Protein AF-A0A957HPQ3-F1 (afdb_monomer_lite)

Sequence (255 aa):
RMKQLDITIQNPTGLHARPAKIFVNTAKQFKSDIRVQHGEKKANAKSLISMLTLGVETGSEIRILVDGVDEDEAIGVLETAVLSGLGESEHIAANKKQETDNGHKQTNKQTSQPPTNGQQPAVGNQIKGIAAAPGIAIGPVYQFKQSELEIEETFAGSSEEQTRLQEAIERARGQLAALRKQMLTRSADAEADIFDVHLEILDDPDLLDGVLTKINSRQSAAQAWQSTIDARAKLVAGLDDPLLAARSADLHDVG

Structure (mmCIF, N/CA/C/O backbone):
data_AF-A0A957HPQ3-F1
#
_entry.id   AF-A0A957HPQ3-F1
#
loop_
_atom_site.group_PDB
_atom_site.id
_atom_site.type_symbol
_atom_site.label_atom_id
_atom_site.label_alt_id
_atom_site.label_comp_id
_atom_site.label_asym_id
_atom_site.label_entity_id
_atom_site.label_seq_id
_atom_site.pdbx_PDB_ins_code
_atom_site.Cartn_x
_atom_site.Cartn_y
_atom_site.Cartn_z
_atom_site.occupancy
_atom_site.B_iso_or_equiv
_atom_site.auth_seq_id
_atom_site.auth_comp_id
_atom_site.auth_asym_id
_atom_site.auth_atom_id
_atom_site.pdbx_PDB_model_num
ATOM 1 N N . ARG A 1 1 ? 14.601 1.776 23.344 1.00 80.69 1 ARG A N 1
ATOM 2 C CA . ARG A 1 1 ? 14.144 0.519 23.979 1.00 80.69 1 ARG A CA 1
ATOM 3 C C . ARG A 1 1 ? 12.747 0.266 23.458 1.00 80.69 1 ARG A C 1
ATOM 5 O O . ARG A 1 1 ? 11.825 0.865 23.995 1.00 80.69 1 ARG A O 1
ATOM 12 N N . MET A 1 2 ? 12.615 -0.676 22.520 1.00 92.25 2 MET A N 1
ATOM 13 C CA . MET A 1 2 ? 11.347 -1.059 21.897 1.00 92.25 2 MET A CA 1
ATOM 14 C C . MET A 1 2 ? 10.127 -0.912 22.821 1.00 92.25 2 MET A C 1
ATOM 16 O O . MET A 1 2 ? 10.066 -1.513 23.904 1.00 92.25 2 MET A O 1
ATOM 20 N N . LYS A 1 3 ? 9.165 -0.108 22.370 1.00 96.81 3 LYS A N 1
ATOM 21 C CA . LYS A 1 3 ? 7.870 0.127 23.007 1.00 96.81 3 LYS A CA 1
ATOM 22 C C . LYS A 1 3 ? 6.823 -0.794 22.401 1.00 96.81 3 LYS A C 1
ATOM 24 O O . LYS A 1 3 ? 6.903 -1.159 21.231 1.00 96.81 3 LYS A O 1
ATOM 29 N N . GLN A 1 4 ? 5.843 -1.171 23.213 1.00 97.12 4 GLN A N 1
ATOM 30 C CA . GLN A 1 4 ? 4.718 -1.973 22.757 1.00 97.12 4 GLN A CA 1
ATOM 31 C C . GLN A 1 4 ? 3.424 -1.540 23.439 1.00 97.12 4 GLN A C 1
ATOM 33 O O . GLN A 1 4 ? 3.451 -1.158 24.611 1.00 97.12 4 GLN A O 1
ATOM 38 N N . LEU A 1 5 ? 2.321 -1.617 22.702 1.00 97.12 5 LEU A N 1
ATOM 39 C CA . LEU A 1 5 ? 0.980 -1.263 23.153 1.00 97.12 5 LEU A CA 1
ATOM 40 C C . LEU A 1 5 ? -0.025 -2.250 22.567 1.00 97.12 5 LEU A C 1
ATOM 42 O O . LEU A 1 5 ? -0.038 -2.456 21.355 1.00 97.12 5 LEU A O 1
ATOM 46 N N . ASP A 1 6 ? -0.875 -2.802 23.427 1.00 97.69 6 ASP A N 1
ATOM 47 C CA . ASP A 1 6 ? -2.022 -3.612 23.027 1.00 97.69 6 ASP A CA 1
ATOM 48 C C . ASP A 1 6 ? -3.270 -2.718 23.042 1.00 97.69 6 ASP A C 1
ATOM 50 O O . ASP A 1 6 ? -3.531 -2.027 24.029 1.00 97.69 6 ASP A O 1
ATOM 54 N N . ILE A 1 7 ? -3.998 -2.669 21.925 1.00 97.12 7 ILE A N 1
ATOM 55 C CA . ILE A 1 7 ? -5.156 -1.785 21.751 1.00 97.12 7 ILE A CA 1
ATOM 56 C C . ILE A 1 7 ? -6.231 -2.435 20.877 1.00 97.12 7 ILE A C 1
ATOM 58 O O . ILE A 1 7 ? -5.938 -3.124 19.900 1.00 97.12 7 ILE A O 1
ATOM 62 N N . THR A 1 8 ? -7.498 -2.202 21.219 1.00 95.88 8 THR A N 1
ATOM 63 C CA . THR A 1 8 ? -8.645 -2.705 20.455 1.00 95.88 8 THR A CA 1
ATOM 64 C C . THR A 1 8 ? -9.067 -1.716 19.374 1.00 95.88 8 THR A C 1
ATOM 66 O O . THR A 1 8 ? -9.314 -0.544 19.661 1.00 95.88 8 THR A O 1
ATOM 69 N N . ILE A 1 9 ? -9.232 -2.198 18.144 1.00 95.31 9 ILE A N 1
ATOM 70 C CA . ILE A 1 9 ? -9.786 -1.408 17.042 1.00 95.31 9 ILE A CA 1
ATOM 71 C C . ILE A 1 9 ? -11.309 -1.354 17.163 1.00 95.31 9 ILE A C 1
ATOM 73 O O . ILE A 1 9 ? -11.981 -2.377 17.108 1.00 95.31 9 ILE A O 1
ATOM 77 N N . GLN A 1 10 ? -11.867 -0.154 17.317 1.00 92.38 10 GLN A N 1
ATOM 78 C CA . GLN A 1 10 ? -13.320 0.061 17.453 1.00 92.38 10 GLN A CA 1
ATOM 79 C C . GLN A 1 10 ? -13.981 0.560 16.157 1.00 92.38 10 GLN A C 1
ATOM 81 O O . GLN A 1 10 ? -15.203 0.672 16.083 1.00 92.38 10 GLN A O 1
ATOM 86 N N . ASN A 1 11 ? -13.175 0.865 15.139 1.00 90.50 11 ASN A N 1
ATOM 87 C CA . ASN A 1 11 ? -13.610 1.274 13.808 1.00 90.50 11 ASN A CA 1
ATOM 88 C C . ASN A 1 11 ? -14.575 0.241 13.202 1.00 90.50 11 ASN A C 1
ATOM 90 O O . ASN A 1 11 ? -14.169 -0.919 13.113 1.00 90.50 11 ASN A O 1
ATOM 94 N N . PRO A 1 12 ? -15.808 0.607 12.785 1.00 85.19 12 PRO A N 1
ATOM 95 C CA . PRO A 1 12 ? -16.777 -0.303 12.157 1.00 85.19 12 PRO A CA 1
ATOM 96 C C . PRO A 1 12 ? -16.269 -1.029 10.913 1.00 85.19 12 PRO A C 1
ATOM 98 O O . PRO A 1 12 ? -16.683 -2.153 10.641 1.00 85.19 12 PRO A O 1
ATOM 101 N N . THR A 1 13 ? -15.376 -0.401 10.150 1.00 82.12 13 THR A N 1
ATOM 102 C CA . THR A 1 13 ? -14.723 -1.061 9.016 1.00 82.12 13 THR A CA 1
ATOM 103 C C . THR A 1 13 ? -13.457 -1.814 9.410 1.00 82.12 13 THR A C 1
ATOM 105 O O . THR A 1 13 ? -12.755 -2.276 8.524 1.00 82.12 13 THR A O 1
ATOM 108 N N . GLY A 1 14 ? -13.099 -1.905 10.692 1.00 88.06 14 GLY A N 1
ATOM 109 C CA . GLY A 1 14 ? -11.787 -2.388 11.122 1.00 88.06 14 GLY A CA 1
ATOM 110 C C . GLY A 1 14 ? -10.651 -1.494 10.613 1.00 88.06 14 GLY A C 1
ATOM 111 O O . GLY A 1 14 ? -10.842 -0.300 10.361 1.00 88.06 14 GLY A O 1
ATOM 112 N N . LEU A 1 15 ? -9.461 -2.069 10.428 1.00 87.88 15 LEU A N 1
ATOM 113 C CA . LEU A 1 15 ? -8.290 -1.355 9.905 1.00 87.88 15 LEU A CA 1
ATOM 114 C C . LEU A 1 15 ? -8.207 -1.459 8.375 1.00 87.88 15 LEU A C 1
ATOM 116 O O . LEU A 1 15 ? -7.174 -1.803 7.804 1.00 87.88 15 LEU A O 1
ATOM 120 N N . HIS A 1 16 ? -9.325 -1.156 7.718 1.00 83.00 16 HIS A N 1
ATOM 121 C CA . HIS A 1 16 ? -9.482 -1.150 6.265 1.00 83.00 16 HIS A CA 1
ATOM 122 C C . HIS A 1 16 ? -9.674 0.280 5.742 1.00 83.00 16 HIS A C 1
ATOM 124 O O . HIS A 1 16 ? -9.875 1.213 6.517 1.00 83.00 16 HIS A O 1
ATOM 130 N N . ALA A 1 17 ? -9.602 0.471 4.420 1.00 72.06 17 ALA A N 1
ATOM 131 C CA . ALA A 1 17 ? -9.936 1.734 3.750 1.00 72.06 17 ALA A CA 1
ATOM 132 C C . ALA A 1 17 ? -9.272 2.991 4.376 1.00 72.06 17 ALA A C 1
ATOM 134 O O . ALA A 1 17 ? -8.044 3.100 4.403 1.00 72.06 17 ALA A O 1
ATOM 135 N N . ARG A 1 18 ? -10.075 3.961 4.836 1.00 81.94 18 ARG A N 1
ATOM 136 C CA . ARG A 1 18 ? -9.625 5.251 5.388 1.00 81.94 18 ARG A CA 1
ATOM 137 C C . ARG A 1 18 ? -8.894 5.109 6.734 1.00 81.94 18 ARG A C 1
ATOM 139 O O . ARG A 1 18 ? -7.811 5.690 6.833 1.00 81.94 18 ARG A O 1
ATOM 146 N N . PRO A 1 19 ? -9.391 4.333 7.721 1.00 89.19 19 PRO A N 1
ATOM 147 C CA . PRO A 1 19 ? -8.640 4.035 8.941 1.00 89.19 19 PRO A CA 1
ATOM 148 C C . PRO A 1 19 ? -7.216 3.529 8.692 1.00 89.19 19 PRO A C 1
ATOM 150 O O . PRO A 1 19 ? -6.271 4.047 9.286 1.00 89.19 19 PRO A O 1
ATOM 153 N N . ALA A 1 20 ? -7.046 2.584 7.760 1.00 89.62 20 ALA A N 1
ATOM 154 C CA . ALA A 1 20 ? -5.728 2.063 7.389 1.00 89.62 20 ALA A CA 1
ATOM 155 C C . ALA A 1 20 ? -4.805 3.168 6.855 1.00 89.62 20 ALA A C 1
ATOM 157 O O . ALA A 1 20 ? -3.675 3.309 7.313 1.00 89.62 20 ALA A O 1
ATOM 158 N N . LYS A 1 21 ? -5.307 3.997 5.930 1.00 87.75 21 LYS A N 1
ATOM 159 C CA . LYS A 1 21 ? -4.558 5.126 5.356 1.00 87.75 21 LYS A CA 1
ATOM 160 C C . LYS A 1 21 ? -4.137 6.131 6.426 1.00 87.75 21 LYS A C 1
ATOM 162 O O . LYS A 1 21 ? -3.003 6.595 6.413 1.00 87.75 21 LYS A O 1
ATOM 167 N N . ILE A 1 22 ? -5.037 6.487 7.343 1.00 91.00 22 ILE A N 1
ATOM 168 C CA . ILE A 1 22 ? -4.717 7.426 8.425 1.00 91.00 22 ILE A CA 1
ATOM 169 C C . ILE A 1 22 ? -3.650 6.826 9.336 1.00 91.00 22 ILE A C 1
ATOM 171 O O . ILE A 1 22 ? -2.657 7.494 9.602 1.00 91.00 22 ILE A O 1
ATOM 175 N N . PHE A 1 23 ? -3.791 5.557 9.723 1.00 95.38 23 PHE A N 1
ATOM 176 C CA . PHE A 1 23 ? -2.785 4.862 10.523 1.00 95.38 23 PHE A CA 1
ATOM 177 C C . PHE A 1 23 ? -1.410 4.864 9.840 1.00 95.38 23 PHE A C 1
ATOM 179 O O . PHE A 1 23 ? -0.414 5.243 10.455 1.00 95.38 23 PHE A O 1
ATOM 186 N N . VAL A 1 24 ? -1.358 4.487 8.560 1.00 94.69 24 VAL A N 1
ATOM 187 C CA . VAL A 1 24 ? -0.118 4.426 7.773 1.00 94.69 24 VAL A CA 1
ATOM 188 C C . VAL A 1 24 ? 0.523 5.804 7.638 1.00 94.69 24 VAL A C 1
ATOM 190 O O . VAL A 1 24 ? 1.718 5.954 7.889 1.00 94.69 24 VAL A O 1
ATOM 193 N N . ASN A 1 25 ? -0.264 6.835 7.329 1.00 93.31 25 ASN A N 1
ATOM 194 C CA . ASN A 1 25 ? 0.227 8.210 7.230 1.00 93.31 25 ASN A CA 1
ATOM 195 C C . ASN A 1 25 ? 0.726 8.758 8.564 1.00 93.31 25 ASN A C 1
ATOM 197 O O . ASN A 1 25 ? 1.686 9.528 8.590 1.00 93.31 25 ASN A O 1
ATOM 201 N N . THR A 1 26 ? 0.108 8.361 9.674 1.00 95.62 26 THR A N 1
ATOM 202 C CA . THR A 1 26 ? 0.623 8.662 11.009 1.00 95.62 26 THR A CA 1
ATOM 203 C C . THR A 1 26 ? 1.949 7.941 11.244 1.00 95.62 26 THR A C 1
ATOM 205 O O . THR A 1 26 ? 2.922 8.576 11.636 1.00 95.62 26 THR A O 1
ATOM 208 N N . ALA A 1 27 ? 2.044 6.646 10.933 1.00 97.00 27 ALA A N 1
ATOM 209 C CA . ALA A 1 27 ? 3.271 5.868 11.107 1.00 97.00 27 ALA A CA 1
ATOM 210 C C . ALA A 1 27 ? 4.441 6.385 10.245 1.00 97.00 27 ALA A C 1
ATOM 212 O O . ALA A 1 27 ? 5.586 6.399 10.703 1.00 97.00 27 ALA A O 1
ATOM 213 N N . LYS A 1 28 ? 4.172 6.847 9.015 1.00 95.62 28 LYS A N 1
ATOM 214 C CA . LYS A 1 28 ? 5.172 7.400 8.080 1.00 95.62 28 LYS A CA 1
ATOM 215 C C . LYS A 1 28 ? 5.854 8.680 8.582 1.00 95.62 28 LYS A C 1
ATOM 217 O O . LYS A 1 28 ? 6.938 8.999 8.101 1.00 95.62 28 LYS A O 1
ATOM 222 N N . GLN A 1 29 ? 5.271 9.391 9.551 1.00 96.12 29 GLN A N 1
ATOM 223 C CA . GLN A 1 29 ? 5.872 10.600 10.139 1.00 96.12 29 GLN A CA 1
ATOM 224 C C . GLN A 1 29 ? 7.089 10.292 11.018 1.00 96.12 29 GLN A C 1
ATOM 226 O O . GLN A 1 29 ? 7.911 11.175 11.262 1.00 96.12 29 GLN A O 1
ATOM 231 N N . PHE A 1 30 ? 7.222 9.041 11.463 1.00 97.38 30 PHE A N 1
ATOM 232 C CA . PHE A 1 30 ? 8.255 8.618 12.399 1.00 97.38 30 PHE A CA 1
ATOM 233 C C . PHE A 1 30 ? 9.385 7.863 11.704 1.00 97.38 30 PHE A C 1
ATOM 235 O O . PHE A 1 30 ? 9.196 7.166 10.702 1.00 97.38 30 PHE A O 1
ATOM 242 N N . LYS A 1 31 ? 10.587 7.960 12.269 1.00 95.69 31 LYS A N 1
ATOM 243 C CA . LYS A 1 31 ? 11.787 7.241 11.823 1.00 95.69 31 LYS A CA 1
ATOM 244 C C . LYS A 1 31 ? 11.837 5.811 12.352 1.00 95.69 31 LYS A C 1
ATOM 246 O O . LYS A 1 31 ? 12.459 4.975 11.704 1.00 95.69 31 LYS A O 1
ATOM 251 N N . SER A 1 32 ? 11.183 5.527 13.478 1.00 97.19 32 SER A N 1
ATOM 252 C CA . SER A 1 32 ? 11.127 4.188 14.081 1.00 97.19 32 SER A CA 1
ATOM 253 C C . SER A 1 32 ? 10.605 3.113 13.120 1.00 97.19 32 SER A C 1
ATOM 255 O O . SER A 1 32 ? 9.780 3.398 12.245 1.00 97.19 32 SER A O 1
ATOM 257 N N . ASP A 1 33 ? 11.068 1.872 13.291 1.00 97.00 33 ASP A N 1
ATOM 258 C CA . ASP A 1 33 ? 10.400 0.695 12.727 1.00 97.00 33 ASP A CA 1
ATOM 259 C C . ASP A 1 33 ? 9.120 0.461 13.526 1.00 97.00 33 ASP A C 1
ATOM 261 O O . ASP A 1 33 ? 9.144 0.377 14.756 1.00 97.00 33 ASP A O 1
ATOM 265 N N . ILE A 1 34 ? 7.992 0.414 12.824 1.00 98.06 34 ILE A N 1
ATOM 266 C CA . ILE A 1 34 ? 6.674 0.301 13.442 1.00 98.06 34 ILE A CA 1
ATOM 267 C C . ILE A 1 34 ? 6.003 -0.930 12.856 1.00 98.06 34 ILE A C 1
ATOM 269 O O . ILE A 1 34 ? 5.778 -1.020 11.645 1.00 98.06 34 ILE A O 1
ATOM 273 N N . ARG A 1 35 ? 5.676 -1.888 13.720 1.00 97.75 35 ARG A N 1
ATOM 274 C CA . ARG A 1 35 ? 5.004 -3.131 13.345 1.00 97.75 35 ARG A CA 1
ATOM 275 C C . ARG A 1 35 ? 3.663 -3.234 14.040 1.00 97.75 35 ARG A C 1
ATOM 277 O O . ARG A 1 35 ? 3.553 -2.942 15.225 1.00 97.75 35 ARG A O 1
ATOM 284 N N . VAL A 1 36 ? 2.664 -3.712 13.311 1.00 97.62 36 VAL A N 1
ATOM 285 C CA . VAL A 1 36 ? 1.366 -4.081 13.879 1.00 97.62 36 VAL A CA 1
ATOM 286 C C . VAL A 1 36 ? 1.227 -5.591 13.816 1.00 97.62 36 VAL A C 1
ATOM 288 O O . VAL A 1 36 ? 1.462 -6.200 12.773 1.00 97.62 36 VAL A O 1
ATOM 291 N N . GLN A 1 37 ? 0.880 -6.199 14.943 1.00 96.75 37 GLN A N 1
ATOM 292 C CA . GLN A 1 37 ? 0.638 -7.627 15.070 1.00 96.75 37 GLN A CA 1
ATOM 293 C C . GLN A 1 37 ? -0.845 -7.887 15.357 1.00 96.75 37 GLN A C 1
ATOM 295 O O . GLN A 1 37 ? -1.430 -7.241 16.223 1.00 96.75 37 GLN A O 1
ATOM 300 N N . HIS A 1 38 ? -1.418 -8.868 14.659 1.00 94.81 38 HIS A N 1
ATOM 301 C CA . HIS A 1 38 ? -2.768 -9.387 14.883 1.00 94.81 38 HIS A CA 1
ATOM 302 C C . HIS A 1 38 ? -2.718 -10.919 14.809 1.00 94.81 38 HIS A C 1
ATOM 304 O O . HIS A 1 38 ? -2.411 -11.495 13.762 1.00 94.81 38 HIS A O 1
ATOM 310 N N . GLY A 1 39 ? -2.936 -11.584 15.949 1.00 90.56 39 GLY A N 1
ATOM 311 C CA . GLY A 1 39 ? -2.692 -13.022 16.087 1.00 90.56 39 GLY A CA 1
ATOM 312 C C . GLY A 1 39 ? -1.238 -13.388 15.755 1.00 90.56 39 GLY A C 1
ATOM 313 O O . GLY A 1 39 ? -0.294 -12.875 16.364 1.00 90.56 39 GLY A O 1
ATOM 314 N N . GLU A 1 40 ? -1.058 -14.267 14.768 1.00 89.31 40 GLU A N 1
ATOM 315 C CA . GLU A 1 40 ? 0.260 -14.695 14.273 1.00 89.31 40 GLU A CA 1
ATOM 316 C C . GLU A 1 40 ? 0.823 -13.784 13.171 1.00 89.31 40 GLU A C 1
ATOM 318 O O . GLU A 1 40 ? 2.018 -13.831 12.871 1.00 89.31 40 GLU A O 1
ATOM 323 N N . LYS A 1 41 ? -0.017 -12.935 12.567 1.00 91.44 41 LYS A N 1
ATOM 324 C CA . LYS A 1 41 ? 0.382 -12.061 11.462 1.00 91.44 41 LYS A CA 1
ATOM 325 C C . LYS A 1 41 ? 1.045 -10.792 11.990 1.00 91.44 41 LYS A C 1
ATOM 327 O O . LYS A 1 41 ? 0.626 -10.227 13.001 1.00 91.44 41 LYS A O 1
ATOM 332 N N . LYS A 1 42 ? 2.057 -10.311 11.266 1.00 94.81 42 LYS A N 1
ATOM 333 C CA . LYS A 1 42 ? 2.720 -9.022 11.499 1.00 94.81 42 LYS A CA 1
ATOM 334 C C . LYS A 1 42 ? 2.802 -8.241 10.197 1.00 94.81 42 LYS A C 1
ATOM 336 O O . LYS A 1 42 ? 3.116 -8.824 9.163 1.00 94.81 42 LYS A O 1
ATOM 341 N N . ALA A 1 43 ? 2.598 -6.934 10.269 1.00 94.88 43 ALA A N 1
ATOM 342 C CA . ALA A 1 43 ? 2.720 -6.031 9.135 1.00 94.88 43 ALA A CA 1
ATOM 343 C C . ALA A 1 43 ? 3.607 -4.836 9.462 1.00 94.88 43 ALA A C 1
ATOM 345 O O . ALA A 1 43 ? 3.735 -4.424 10.617 1.00 94.88 43 ALA A O 1
ATOM 346 N N . ASN A 1 44 ? 4.219 -4.287 8.416 1.00 96.81 44 ASN A N 1
ATOM 347 C CA . ASN A 1 44 ? 4.830 -2.970 8.453 1.00 96.81 44 ASN A CA 1
ATOM 348 C C . ASN A 1 44 ? 3.723 -1.909 8.529 1.00 96.81 44 ASN A C 1
ATOM 350 O O . ASN A 1 44 ? 2.913 -1.795 7.613 1.00 96.81 44 ASN A O 1
ATOM 354 N N . ALA A 1 45 ? 3.711 -1.118 9.600 1.00 96.44 45 ALA A N 1
ATOM 355 C CA . ALA A 1 45 ? 2.723 -0.061 9.808 1.00 96.44 45 ALA A CA 1
ATOM 356 C C . ALA A 1 45 ? 2.805 1.073 8.780 1.00 96.44 45 ALA A C 1
ATOM 358 O O . ALA A 1 45 ? 1.873 1.862 8.680 1.00 96.44 45 ALA A O 1
ATOM 359 N N . LYS A 1 46 ? 3.914 1.176 8.040 1.00 96.19 46 LYS A N 1
ATOM 360 C CA . LYS A 1 46 ? 4.124 2.179 6.989 1.00 96.19 46 LYS A CA 1
ATOM 361 C C . LYS A 1 46 ? 3.735 1.672 5.598 1.00 96.19 46 LYS A C 1
ATOM 363 O O . LYS A 1 46 ? 3.823 2.439 4.646 1.00 96.19 46 LYS A O 1
ATOM 368 N N . SER A 1 47 ? 3.334 0.405 5.476 1.00 94.88 47 SER A N 1
ATOM 369 C CA . SER A 1 47 ? 2.865 -0.202 4.228 1.00 94.88 47 SER A CA 1
ATOM 370 C C . SER A 1 47 ? 1.356 -0.386 4.282 1.00 94.88 47 SER A C 1
ATOM 372 O O . SER A 1 47 ? 0.836 -1.159 5.089 1.00 94.88 47 SER A O 1
ATOM 374 N N . LEU A 1 48 ? 0.643 0.312 3.400 1.00 91.00 48 LEU A N 1
ATOM 375 C CA . LEU A 1 48 ? -0.799 0.163 3.270 1.00 91.00 48 LEU A CA 1
ATOM 376 C C . LEU A 1 48 ? -1.160 -1.268 2.872 1.00 91.00 48 LEU A C 1
ATOM 378 O O . LEU A 1 48 ? -2.068 -1.845 3.468 1.00 91.00 48 LEU A O 1
ATOM 382 N N . ILE A 1 49 ? -0.439 -1.864 1.919 1.00 88.75 49 ILE A N 1
ATOM 383 C CA . ILE A 1 49 ? -0.734 -3.225 1.449 1.00 88.75 49 ILE A CA 1
ATOM 384 C C . ILE A 1 49 ? -0.570 -4.224 2.599 1.00 88.75 49 ILE A C 1
ATOM 386 O O . ILE A 1 49 ? -1.462 -5.037 2.843 1.00 88.75 49 ILE A O 1
ATOM 390 N N . SER A 1 50 ? 0.528 -4.137 3.355 1.00 90.19 50 SER A N 1
ATOM 391 C CA . SER A 1 50 ? 0.761 -5.028 4.495 1.00 90.19 50 SER A CA 1
ATOM 392 C C . SER A 1 50 ? -0.300 -4.854 5.582 1.00 90.19 50 SER A C 1
ATOM 394 O O . SER A 1 50 ? -0.802 -5.854 6.099 1.00 90.19 50 SER A O 1
ATOM 396 N N . MET A 1 51 ? -0.713 -3.618 5.873 1.00 91.88 51 MET A N 1
ATOM 397 C CA . MET A 1 51 ? -1.779 -3.339 6.841 1.00 91.88 51 MET A CA 1
ATOM 398 C C . MET A 1 51 ? -3.135 -3.913 6.415 1.00 91.88 51 MET A C 1
ATOM 400 O O . MET A 1 51 ? -3.808 -4.535 7.236 1.00 91.88 51 MET A O 1
ATOM 404 N N . LEU A 1 52 ? -3.509 -3.798 5.136 1.00 87.19 52 LEU A N 1
ATOM 405 C CA . LEU A 1 52 ? -4.756 -4.380 4.617 1.00 87.19 52 LEU A CA 1
ATOM 406 C C . LEU A 1 52 ? -4.767 -5.914 4.720 1.00 8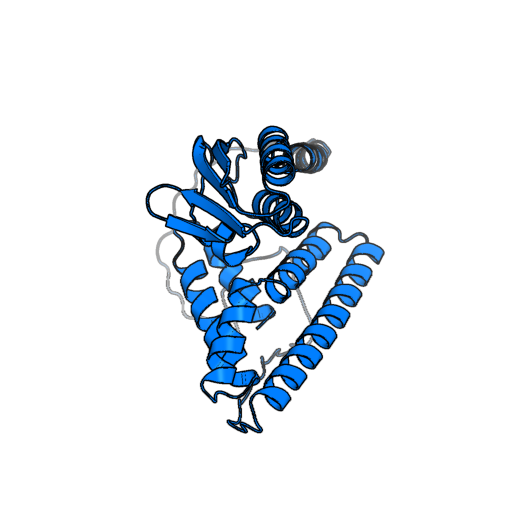7.19 52 LEU A C 1
ATOM 408 O O . LEU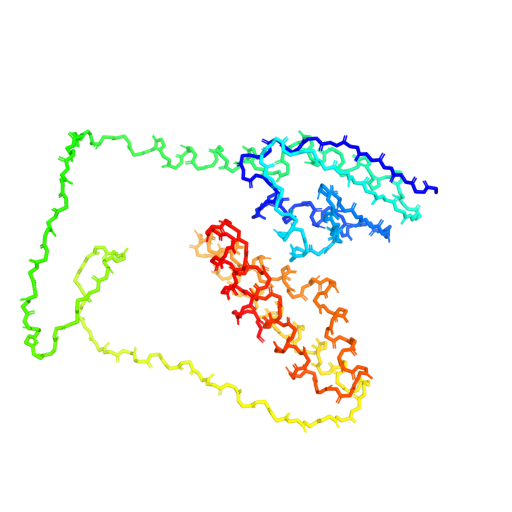 A 1 52 ? -5.807 -6.511 4.983 1.00 87.19 52 LEU A O 1
ATOM 412 N N . THR A 1 53 ? -3.609 -6.564 4.575 1.00 86.94 53 THR A N 1
ATOM 413 C CA . THR A 1 53 ? -3.508 -8.035 4.646 1.00 86.94 53 THR A CA 1
ATOM 414 C C . THR A 1 53 ? -3.501 -8.619 6.068 1.00 86.94 53 THR A C 1
ATOM 416 O O . THR A 1 53 ? -3.561 -9.846 6.233 1.00 86.94 53 THR A O 1
ATOM 419 N N . LEU A 1 54 ? -3.467 -7.779 7.114 1.00 89.00 54 LEU A N 1
ATOM 420 C CA . LEU A 1 54 ? -3.560 -8.242 8.506 1.00 89.00 54 LEU A CA 1
ATOM 421 C C . LEU A 1 54 ? -4.936 -8.824 8.857 1.00 89.00 54 LEU A C 1
ATOM 423 O O . LEU A 1 54 ? -5.015 -9.642 9.778 1.00 89.00 54 LEU A O 1
ATOM 427 N N . GLY A 1 55 ? -5.995 -8.417 8.146 1.00 85.44 55 GLY A N 1
ATOM 428 C CA . GLY A 1 55 ? -7.375 -8.832 8.423 1.00 85.44 55 GLY A CA 1
ATOM 429 C C . GLY A 1 55 ? -7.838 -8.400 9.815 1.00 85.44 55 GLY A C 1
ATOM 430 O O . GLY A 1 55 ? -8.260 -9.234 10.610 1.00 85.44 55 GLY A O 1
ATOM 431 N N . VAL A 1 56 ? -7.650 -7.122 10.152 1.00 89.25 56 VAL A N 1
ATOM 432 C CA . VAL A 1 56 ? -8.047 -6.556 11.450 1.00 89.25 56 VAL A CA 1
ATOM 433 C C . VAL A 1 56 ? -9.467 -6.022 11.334 1.00 89.25 56 VAL A C 1
ATOM 435 O O . VAL A 1 56 ? -9.707 -5.01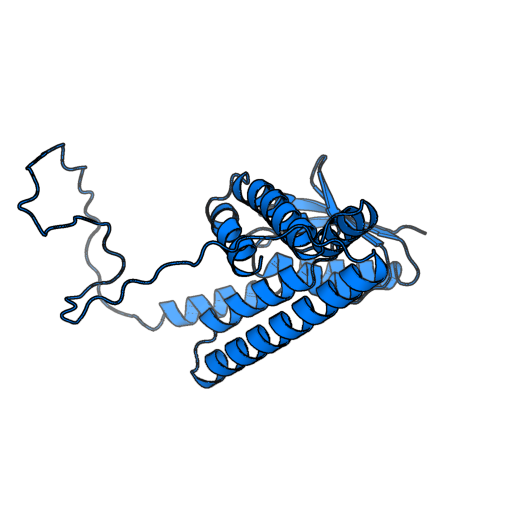4 10.668 1.00 89.25 56 VAL A O 1
ATOM 438 N N . GLU A 1 57 ? -10.396 -6.684 12.010 1.00 89.94 57 GLU A N 1
ATOM 439 C CA . GLU A 1 57 ? -11.816 -6.341 12.020 1.00 89.94 57 GLU A CA 1
ATOM 440 C C . GLU A 1 57 ? -12.171 -5.461 13.230 1.00 89.94 57 GLU A C 1
ATOM 442 O O . GLU A 1 57 ? -11.351 -5.191 14.113 1.00 89.94 57 GLU A O 1
ATOM 447 N N . THR A 1 58 ? -13.416 -4.986 13.286 1.00 90.25 58 THR A N 1
ATOM 448 C CA . THR A 1 58 ? -13.948 -4.340 14.491 1.00 90.25 58 THR A CA 1
ATOM 449 C C . THR A 1 58 ? -13.850 -5.270 15.694 1.00 90.25 58 THR A C 1
ATOM 451 O O . THR A 1 58 ? -14.260 -6.426 15.645 1.00 90.25 58 THR A O 1
ATOM 454 N N . GLY A 1 59 ? -13.377 -4.737 16.815 1.00 91.94 59 GLY A N 1
ATOM 455 C CA . GLY A 1 59 ? -13.228 -5.469 18.067 1.00 91.94 59 GLY A CA 1
ATOM 456 C C . GLY A 1 59 ? -11.955 -6.311 18.144 1.00 91.94 59 GLY A C 1
ATOM 457 O O . GLY A 1 59 ? -11.670 -6.842 19.216 1.00 91.94 59 GLY A O 1
ATOM 458 N N . SER A 1 60 ? -11.165 -6.405 17.068 1.00 93.06 60 SER A N 1
ATOM 459 C CA . SER A 1 60 ? -9.855 -7.054 17.101 1.00 93.06 60 SER A CA 1
ATOM 460 C C . SER A 1 60 ? -8.889 -6.295 18.011 1.00 93.06 60 SER A C 1
ATOM 462 O O . SER A 1 60 ? -8.785 -5.067 17.961 1.00 93.06 60 SER A O 1
ATOM 464 N N . GLU A 1 61 ? -8.138 -7.041 18.817 1.00 96.19 61 GLU A N 1
ATOM 465 C CA . GLU A 1 61 ? -6.981 -6.526 19.545 1.00 96.19 61 GLU A CA 1
ATOM 466 C C . GLU A 1 61 ? -5.742 -6.601 18.650 1.00 96.19 61 GLU A C 1
ATOM 468 O O . GLU A 1 61 ? -5.445 -7.640 18.054 1.00 96.19 61 GLU A O 1
ATOM 473 N N . ILE A 1 62 ? -5.016 -5.492 18.557 1.00 97.38 62 ILE A N 1
ATOM 474 C CA . ILE A 1 62 ? -3.736 -5.416 17.862 1.00 97.38 62 ILE A CA 1
ATOM 475 C C . ILE A 1 62 ? -2.631 -5.055 18.844 1.00 97.38 62 ILE A C 1
ATOM 477 O O . ILE A 1 62 ? -2.855 -4.338 19.818 1.00 97.38 62 ILE A O 1
ATOM 481 N N . ARG A 1 63 ? -1.414 -5.498 18.534 1.00 97.94 63 ARG A N 1
ATOM 482 C CA . ARG A 1 63 ? -0.199 -5.069 19.223 1.00 97.94 63 ARG A CA 1
ATOM 483 C C . ARG A 1 63 ? 0.628 -4.174 18.315 1.00 97.94 63 ARG A C 1
ATOM 485 O O . ARG A 1 63 ? 1.090 -4.620 17.265 1.00 97.94 63 ARG A O 1
ATOM 492 N N . ILE A 1 64 ? 0.847 -2.936 18.735 1.00 98.00 64 ILE A N 1
ATOM 493 C CA . ILE A 1 64 ? 1.742 -1.981 18.081 1.00 98.00 64 ILE A CA 1
ATOM 494 C C . ILE A 1 64 ? 3.122 -2.129 18.717 1.00 98.00 64 ILE A C 1
ATOM 496 O O . ILE A 1 64 ? 3.254 -2.043 19.934 1.00 98.00 64 ILE A O 1
ATOM 500 N N . LEU A 1 65 ? 4.142 -2.362 17.899 1.00 97.88 65 LEU A N 1
ATOM 501 C CA . LEU A 1 65 ? 5.546 -2.486 18.287 1.00 97.88 65 LEU A CA 1
ATOM 502 C C . LEU A 1 65 ? 6.305 -1.333 17.636 1.00 97.88 65 LEU A C 1
ATOM 504 O O . LEU A 1 65 ? 6.204 -1.151 16.423 1.00 97.88 65 LEU A O 1
ATOM 508 N N . VAL A 1 66 ? 7.057 -0.572 18.423 1.00 98.19 66 VAL A N 1
ATOM 509 C CA . VAL A 1 66 ? 7.798 0.601 17.950 1.00 98.19 66 VAL A CA 1
ATOM 510 C C . VAL A 1 66 ? 9.238 0.500 18.425 1.00 98.19 66 VAL A C 1
ATOM 512 O O . VAL A 1 66 ? 9.479 0.446 19.631 1.00 98.19 66 VAL A O 1
ATOM 515 N N . ASP A 1 67 ? 10.189 0.485 17.496 1.00 97.75 67 ASP A N 1
ATOM 516 C CA . ASP A 1 67 ? 11.620 0.467 17.805 1.00 97.75 67 ASP A CA 1
ATOM 517 C C . ASP A 1 67 ? 12.360 1.555 17.025 1.00 97.75 67 ASP A C 1
ATOM 519 O O . ASP A 1 67 ? 12.362 1.571 15.792 1.00 97.75 67 ASP A O 1
ATOM 523 N N . GLY A 1 68 ? 12.990 2.487 17.742 1.00 96.88 68 GLY A N 1
ATOM 524 C CA . GLY A 1 68 ? 13.747 3.562 17.114 1.00 96.88 68 GLY A CA 1
ATOM 525 C C . GLY A 1 68 ? 13.941 4.800 17.979 1.00 96.88 68 GLY A C 1
ATOM 526 O O . GLY A 1 68 ? 13.730 4.806 19.189 1.00 96.88 68 GLY A O 1
ATOM 527 N N . VAL A 1 69 ? 14.415 5.865 17.333 1.00 96.44 69 VAL A N 1
ATOM 528 C CA . VAL A 1 69 ? 14.854 7.106 17.997 1.00 96.44 69 VAL A CA 1
ATOM 529 C C . VAL A 1 69 ? 13.704 7.980 18.500 1.00 96.44 69 VAL A C 1
ATOM 531 O O . VAL A 1 69 ? 13.914 8.799 19.387 1.00 96.44 69 VAL A O 1
ATOM 534 N N . ASP A 1 70 ? 12.512 7.806 17.936 1.00 97.31 70 ASP A N 1
ATOM 535 C CA . ASP A 1 70 ? 11.277 8.531 18.249 1.00 97.31 70 ASP A CA 1
ATOM 536 C C . ASP A 1 70 ? 10.186 7.588 18.795 1.00 97.31 70 ASP A C 1
ATOM 538 O O . ASP A 1 70 ? 8.995 7.864 18.680 1.00 97.31 70 ASP A O 1
ATOM 542 N N . GLU A 1 71 ? 10.593 6.471 19.415 1.00 97.62 71 GLU A N 1
ATOM 543 C CA . GLU A 1 71 ? 9.691 5.394 19.850 1.00 97.62 71 GLU A CA 1
ATOM 544 C C . GLU A 1 71 ? 8.615 5.838 20.859 1.00 97.62 71 GLU A C 1
ATOM 546 O O . GLU A 1 71 ? 7.477 5.372 20.794 1.00 97.62 71 GLU A O 1
ATOM 551 N N . ASP A 1 72 ? 8.962 6.746 21.778 1.00 96.44 72 ASP A N 1
ATOM 552 C CA . ASP A 1 72 ? 8.054 7.269 22.806 1.00 96.44 72 ASP A CA 1
ATOM 553 C C . ASP A 1 72 ? 6.970 8.175 22.209 1.00 96.44 72 ASP A C 1
ATOM 555 O O . ASP A 1 72 ? 5.805 8.107 22.601 1.00 96.44 72 ASP A O 1
ATOM 559 N N . GLU A 1 73 ? 7.348 9.017 21.248 1.00 97.25 73 GLU A N 1
ATOM 560 C CA . GLU A 1 73 ? 6.420 9.921 20.570 1.00 97.25 73 GLU A CA 1
ATOM 561 C C . GLU A 1 73 ? 5.510 9.137 19.621 1.00 97.25 73 GLU A C 1
ATOM 563 O O . GLU A 1 73 ? 4.286 9.273 19.669 1.00 97.25 73 GLU A O 1
ATOM 568 N N . ALA A 1 74 ? 6.103 8.250 18.820 1.00 97.38 74 ALA A N 1
ATOM 569 C CA . ALA A 1 74 ? 5.394 7.446 17.836 1.00 97.38 74 ALA A CA 1
ATOM 570 C C . ALA A 1 74 ? 4.292 6.590 18.468 1.00 97.38 74 ALA A C 1
ATOM 572 O O . ALA A 1 74 ? 3.167 6.571 17.964 1.00 97.38 74 ALA A O 1
ATOM 573 N N . ILE A 1 75 ? 4.578 5.909 19.585 1.00 97.69 75 ILE A N 1
ATOM 574 C CA . ILE A 1 75 ? 3.574 5.050 20.222 1.00 97.69 75 ILE A CA 1
ATOM 575 C C . ILE A 1 75 ? 2.404 5.857 20.799 1.00 97.69 75 ILE A C 1
ATOM 577 O O . ILE A 1 75 ? 1.258 5.454 20.621 1.00 97.69 75 ILE A O 1
ATOM 581 N N . GLY A 1 76 ? 2.667 7.018 21.410 1.00 97.12 76 GLY A N 1
ATOM 582 C CA . GLY A 1 76 ? 1.619 7.875 21.973 1.00 97.12 76 GLY A CA 1
ATOM 583 C C . GLY A 1 76 ? 0.741 8.529 20.902 1.00 97.12 76 GLY A C 1
ATOM 584 O O . GLY A 1 76 ? -0.481 8.622 21.056 1.00 97.12 76 GLY A O 1
ATOM 585 N N . VAL A 1 77 ? 1.336 8.944 19.779 1.00 97.50 77 VAL A N 1
ATOM 586 C CA . VAL A 1 77 ? 0.581 9.495 18.645 1.00 97.50 77 VAL A CA 1
ATOM 587 C C . VAL A 1 77 ? -0.273 8.414 17.981 1.00 97.50 77 VAL A C 1
ATOM 589 O O . VAL A 1 77 ? -1.440 8.669 17.681 1.00 97.50 77 VAL A O 1
ATOM 592 N N . LEU A 1 78 ? 0.257 7.201 17.794 1.00 97.25 78 LEU A N 1
ATOM 593 C CA . LEU A 1 78 ? -0.507 6.082 17.233 1.00 97.25 78 LEU A CA 1
ATOM 594 C C . LEU A 1 78 ? -1.646 5.638 18.153 1.00 97.25 78 LEU A C 1
ATOM 596 O O . LEU A 1 78 ? -2.757 5.424 17.672 1.00 97.25 78 LEU A O 1
ATOM 600 N N . GLU A 1 79 ? -1.410 5.559 19.464 1.00 97.31 79 GLU A N 1
ATOM 601 C CA . GLU A 1 79 ? -2.461 5.298 20.453 1.00 97.31 79 GLU A CA 1
ATOM 602 C C . GLU A 1 79 ? -3.593 6.321 20.327 1.00 97.31 79 GLU A C 1
ATOM 604 O O . GLU A 1 79 ? -4.761 5.961 20.176 1.00 97.31 79 GLU A O 1
ATOM 609 N N . THR A 1 80 ? -3.241 7.606 20.299 1.00 96.44 80 THR A N 1
ATOM 610 C CA . THR A 1 80 ? -4.210 8.701 20.163 1.00 96.44 80 THR A CA 1
ATOM 611 C C . THR A 1 80 ? -4.978 8.616 18.840 1.00 96.44 80 THR A C 1
ATOM 613 O O . THR A 1 80 ? -6.197 8.815 18.805 1.00 96.44 80 THR A O 1
ATOM 616 N N . ALA A 1 81 ? -4.296 8.294 17.740 1.00 95.06 81 ALA A N 1
ATOM 617 C CA . ALA A 1 81 ? -4.917 8.131 16.428 1.00 95.06 81 ALA A CA 1
ATOM 618 C C . ALA A 1 81 ? -5.935 6.975 16.413 1.00 95.06 81 ALA A C 1
ATOM 620 O O . ALA A 1 81 ? -7.035 7.130 15.878 1.00 95.06 81 ALA A O 1
ATOM 621 N N . VAL A 1 82 ? -5.612 5.847 17.051 1.00 95.12 82 VAL A N 1
ATOM 622 C CA . VAL A 1 82 ? -6.532 4.708 17.187 1.00 95.12 82 VAL A CA 1
ATOM 623 C C . VAL A 1 82 ? -7.722 5.064 18.080 1.00 95.12 82 VAL A C 1
ATOM 625 O O . VAL A 1 82 ? -8.866 4.851 17.684 1.00 95.12 82 VAL A O 1
ATOM 628 N N . LEU A 1 83 ? -7.485 5.670 19.247 1.00 93.06 83 LEU A N 1
ATOM 629 C CA . LEU A 1 83 ? -8.548 6.045 20.190 1.00 93.06 83 LEU A CA 1
ATOM 630 C C . LEU A 1 83 ? -9.495 7.122 19.639 1.00 93.06 83 LEU A C 1
ATOM 632 O O . LEU A 1 83 ? -10.674 7.146 19.987 1.00 93.06 83 LEU A O 1
ATOM 636 N N . SER A 1 84 ? -9.005 7.993 18.755 1.00 93.12 84 SER A N 1
ATOM 637 C CA . SER A 1 84 ? -9.831 8.979 18.039 1.00 93.12 84 SER A CA 1
ATOM 638 C C . SER A 1 84 ? -10.606 8.388 16.851 1.00 93.12 84 SER A C 1
ATOM 640 O O . SER A 1 84 ? -11.372 9.098 16.194 1.00 93.12 84 SER A O 1
ATOM 642 N N . GLY A 1 85 ? -10.454 7.086 16.588 1.00 89.50 85 GLY A N 1
ATOM 643 C CA . GLY A 1 85 ? -11.189 6.365 15.554 1.00 89.50 85 GLY A CA 1
ATOM 644 C C . GLY A 1 85 ? -10.651 6.593 14.145 1.00 89.50 85 GLY A C 1
ATOM 645 O O . GLY A 1 85 ? -11.414 6.453 13.191 1.00 89.50 85 GLY A O 1
ATOM 646 N N . LEU A 1 86 ? -9.374 6.969 13.990 1.00 90.12 86 LEU A N 1
ATOM 647 C CA . LEU A 1 86 ? -8.675 7.042 12.697 1.00 90.12 86 LEU A CA 1
ATOM 648 C C . LEU A 1 86 ? -9.481 7.775 11.607 1.00 90.12 86 LEU A C 1
ATOM 650 O O . LEU A 1 86 ? -9.579 7.321 10.470 1.00 90.12 86 LEU A O 1
ATOM 654 N N . GLY A 1 87 ? -10.113 8.894 11.977 1.00 79.00 87 GLY A N 1
ATOM 655 C CA . GLY A 1 87 ? -10.870 9.762 11.069 1.00 79.00 87 GLY A CA 1
ATOM 656 C C . GLY A 1 87 ? -12.147 9.162 10.466 1.00 79.00 87 GLY A C 1
ATOM 657 O O . GLY A 1 87 ? -12.664 9.728 9.501 1.00 79.00 87 GLY A O 1
ATOM 658 N N . GLU A 1 88 ? -12.669 8.051 10.993 1.00 73.94 88 GLU A N 1
ATOM 659 C CA . GLU A 1 88 ? -13.928 7.445 10.528 1.00 73.94 88 GLU A CA 1
ATOM 660 C C . GLU A 1 88 ? -15.168 8.158 11.102 1.00 73.94 88 GLU A C 1
ATOM 662 O O . GLU A 1 88 ? -16.185 8.310 10.419 1.00 73.94 88 GLU A O 1
ATOM 667 N N . SER A 1 89 ? -15.060 8.695 12.323 1.00 61.34 89 SER A N 1
ATOM 668 C CA . SER A 1 89 ? -16.123 9.432 13.029 1.00 61.34 89 SER A CA 1
ATOM 669 C C . SER A 1 89 ? -16.666 10.633 12.236 1.00 61.34 89 SER A C 1
ATOM 671 O O . SER A 1 89 ? -17.859 10.934 12.283 1.00 61.34 89 SER A O 1
ATOM 673 N N . GLU A 1 90 ? -15.808 11.300 11.460 1.00 53.66 90 GLU A N 1
ATOM 674 C CA . GLU A 1 90 ? -16.173 12.435 10.600 1.00 53.66 90 GLU A CA 1
ATOM 675 C C . GLU A 1 90 ? -16.937 11.991 9.340 1.00 53.66 90 GLU A C 1
ATOM 677 O O . GLU A 1 90 ? -17.796 12.717 8.835 1.00 53.66 90 GLU A O 1
ATOM 682 N N . HIS A 1 91 ? -16.681 10.771 8.858 1.00 50.53 91 HIS A N 1
ATOM 683 C CA . HIS A 1 91 ? -17.239 10.243 7.612 1.00 50.53 91 HIS A CA 1
ATOM 684 C C . HIS A 1 91 ? -18.639 9.651 7.792 1.00 50.53 91 HIS A C 1
ATOM 686 O O . HIS A 1 91 ? -19.516 9.856 6.953 1.00 50.53 91 HIS A O 1
ATOM 692 N N . ILE A 1 92 ? -18.899 8.985 8.923 1.00 55.66 92 ILE A N 1
ATOM 693 C CA . ILE A 1 92 ? -20.249 8.501 9.263 1.00 55.66 92 ILE A CA 1
ATOM 694 C C . ILE A 1 92 ? -21.215 9.689 9.417 1.00 55.66 92 ILE A C 1
ATOM 696 O O . ILE A 1 92 ? -22.383 9.600 9.035 1.00 55.66 92 ILE A O 1
ATOM 700 N N . ALA A 1 93 ? -20.736 10.828 9.928 1.0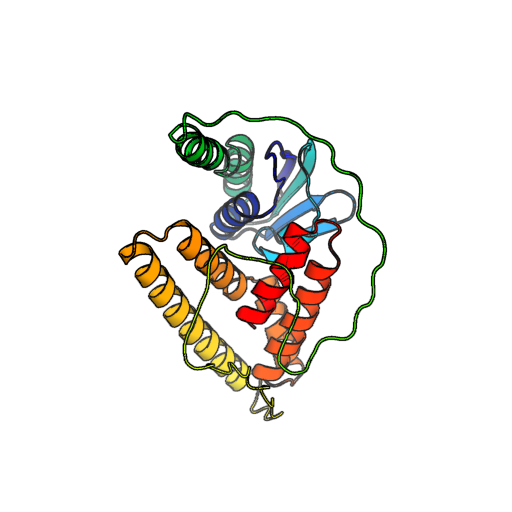0 48.06 93 ALA A N 1
ATOM 701 C CA . ALA A 1 93 ? -21.520 12.058 10.018 1.00 48.06 93 ALA A CA 1
ATOM 702 C C . ALA A 1 93 ? -21.761 12.721 8.646 1.00 48.06 93 ALA A C 1
ATOM 704 O O . ALA A 1 93 ? -22.844 13.267 8.423 1.00 48.06 93 ALA A O 1
ATOM 705 N N . ALA A 1 94 ? -20.792 12.656 7.726 1.00 45.12 94 ALA A N 1
ATOM 706 C CA . ALA A 1 94 ? -20.927 13.164 6.358 1.00 45.12 94 ALA A CA 1
ATOM 707 C C . ALA A 1 94 ? -21.902 12.319 5.514 1.00 45.12 94 ALA A C 1
ATOM 709 O O . ALA A 1 94 ? -22.798 12.880 4.883 1.00 45.12 94 ALA A O 1
ATOM 710 N N . ASN A 1 95 ? -21.818 10.985 5.598 1.00 49.66 95 ASN A N 1
ATOM 711 C CA . ASN A 1 95 ? -22.740 10.077 4.904 1.00 49.66 95 ASN A CA 1
ATOM 712 C C . ASN A 1 95 ? -24.169 10.147 5.471 1.00 49.66 95 ASN A C 1
ATOM 714 O O . ASN A 1 95 ? -25.129 10.174 4.705 1.00 49.66 95 ASN A O 1
ATOM 718 N N . LYS A 1 96 ? -24.342 10.295 6.797 1.00 45.34 96 LYS A N 1
ATOM 719 C CA . LYS A 1 96 ? -25.679 10.511 7.388 1.00 45.34 96 LYS A CA 1
ATOM 720 C C . LYS A 1 96 ? -26.336 11.810 6.923 1.00 45.34 96 LYS A C 1
ATOM 722 O O . LYS A 1 96 ? -27.548 11.829 6.744 1.00 45.34 96 LYS A O 1
ATOM 727 N N . LYS A 1 97 ? -25.570 12.885 6.698 1.00 37.62 97 LYS A N 1
ATOM 728 C CA . LYS A 1 97 ? -26.116 14.147 6.167 1.00 37.62 97 LYS A CA 1
ATOM 729 C C . LYS A 1 97 ? -26.601 14.023 4.720 1.00 37.62 97 LYS A C 1
ATOM 731 O O . LYS A 1 97 ? -27.543 14.720 4.358 1.00 37.62 97 LYS A O 1
ATOM 736 N N . GLN A 1 98 ? -26.014 13.127 3.926 1.00 41.00 98 GLN A N 1
ATOM 737 C CA . GLN A 1 98 ? -26.474 12.834 2.563 1.00 41.00 98 GLN A CA 1
ATOM 738 C C . GLN A 1 98 ? -27.721 11.930 2.536 1.00 41.00 98 GLN A C 1
ATOM 740 O O . GLN A 1 98 ? -28.550 12.064 1.640 1.00 41.00 98 GLN A O 1
ATOM 745 N N . GLU A 1 99 ? -27.922 11.070 3.541 1.00 40.34 99 GLU A N 1
ATOM 746 C CA . GLU A 1 99 ? -29.151 10.267 3.671 1.00 40.34 99 GLU A CA 1
ATOM 747 C C . GLU A 1 99 ? -30.337 11.043 4.275 1.00 40.34 99 GLU A C 1
ATOM 749 O O . GLU A 1 99 ? -31.489 10.735 3.967 1.00 40.34 99 GLU A O 1
ATOM 754 N N . THR A 1 100 ? -30.103 12.072 5.100 1.00 32.06 100 THR A N 1
ATOM 755 C CA . THR A 1 100 ? -31.194 12.819 5.760 1.00 32.06 100 THR A CA 1
ATOM 756 C C . THR A 1 100 ? -31.903 13.856 4.886 1.00 32.06 100 THR A C 1
ATOM 758 O O . THR A 1 100 ? -32.955 14.339 5.299 1.00 32.06 100 THR A O 1
ATOM 761 N N . ASP A 1 101 ? -31.389 14.180 3.694 1.00 37.59 101 ASP A N 1
ATOM 762 C CA . ASP A 1 101 ? -32.009 15.179 2.800 1.00 37.59 101 ASP A CA 1
ATOM 763 C C . ASP A 1 101 ? -32.939 14.563 1.732 1.00 37.59 101 ASP A C 1
ATOM 765 O O . ASP A 1 101 ? -33.648 15.270 1.022 1.00 37.59 101 ASP A O 1
ATOM 769 N N . ASN A 1 102 ? -33.033 13.227 1.668 1.00 40.84 102 ASN A N 1
ATOM 770 C CA . ASN A 1 102 ? -34.006 12.518 0.828 1.00 40.84 102 ASN A CA 1
ATOM 771 C C . ASN A 1 102 ? -35.188 11.992 1.655 1.00 40.84 102 ASN A C 1
ATOM 773 O O . ASN A 1 102 ? -35.490 10.798 1.721 1.00 40.84 102 ASN A O 1
ATOM 777 N N . GLY A 1 103 ? -35.903 12.924 2.283 1.00 32.22 103 GLY A N 1
ATOM 778 C CA . GLY A 1 103 ? -37.206 12.660 2.874 1.00 32.22 103 GLY A CA 1
ATOM 779 C C . GLY A 1 103 ? -38.297 12.514 1.808 1.00 32.22 103 GLY A C 1
ATOM 780 O O . GLY A 1 103 ? -38.686 13.501 1.192 1.00 32.22 103 GLY A O 1
ATOM 781 N N . HIS A 1 104 ? -38.863 11.303 1.732 1.00 36.38 104 HIS A N 1
ATOM 782 C CA . HIS A 1 104 ? -40.135 10.876 1.112 1.00 36.38 104 HIS A CA 1
ATOM 783 C C . HIS A 1 104 ? -40.042 10.102 -0.212 1.00 36.38 104 HIS A C 1
ATOM 785 O O . HIS A 1 104 ? -40.276 10.636 -1.293 1.00 36.38 104 HIS A O 1
ATOM 791 N N . LYS A 1 105 ? -39.959 8.771 -0.090 1.00 31.08 105 LYS A N 1
ATOM 792 C CA . LYS A 1 105 ? -41.055 7.889 -0.535 1.00 31.08 105 LYS A CA 1
ATOM 793 C C . LYS A 1 105 ? -40.956 6.515 0.128 1.00 31.08 105 LYS A C 1
ATOM 795 O O . LYS A 1 105 ? -40.120 5.688 -0.209 1.00 31.08 105 LYS A O 1
ATOM 800 N N . GLN A 1 106 ? -41.861 6.279 1.075 1.00 40.16 106 GLN A N 1
ATOM 801 C CA . GLN A 1 106 ? -42.246 4.938 1.502 1.00 40.16 106 GLN A CA 1
ATOM 802 C C . GLN A 1 106 ? -42.811 4.177 0.299 1.00 40.16 106 GLN A C 1
ATOM 804 O O . GLN A 1 106 ? -43.742 4.685 -0.322 1.00 40.16 106 GLN A O 1
ATOM 809 N N . THR A 1 107 ? -42.364 2.947 0.033 1.00 29.34 107 THR A N 1
ATOM 810 C CA . THR A 1 107 ? -43.305 1.824 -0.139 1.00 29.34 107 THR A CA 1
ATOM 811 C C . THR A 1 107 ? -42.625 0.454 -0.042 1.00 29.34 107 THR A C 1
ATOM 813 O O . THR A 1 107 ? -41.690 0.146 -0.766 1.00 29.34 107 THR A O 1
ATOM 816 N N . ASN A 1 108 ? -43.179 -0.352 0.865 1.00 33.53 108 ASN A N 1
ATOM 817 C CA . ASN A 1 108 ? -43.280 -1.810 0.900 1.00 33.53 108 ASN A CA 1
ATOM 818 C C . ASN A 1 108 ? -42.051 -2.711 0.695 1.00 33.53 108 ASN A C 1
ATOM 820 O O . ASN A 1 108 ? -41.622 -3.019 -0.412 1.00 33.53 108 ASN A O 1
ATOM 824 N N . LYS A 1 109 ? -41.697 -3.359 1.815 1.00 43.84 109 LYS A N 1
ATOM 825 C CA . LYS A 1 109 ? -41.288 -4.767 1.870 1.00 43.84 109 LYS A CA 1
ATOM 826 C C . LYS A 1 109 ? -42.215 -5.624 0.998 1.00 43.84 109 LYS A C 1
ATOM 828 O O . LYS A 1 109 ? -43.352 -5.889 1.382 1.00 43.84 109 LYS A O 1
ATOM 833 N N . GLN A 1 110 ? -41.701 -6.119 -0.118 1.00 34.56 110 GLN A N 1
ATOM 834 C CA . GLN A 1 110 ? -42.228 -7.310 -0.771 1.00 34.56 110 GLN A CA 1
ATOM 835 C C . GLN A 1 110 ? -41.063 -8.223 -1.138 1.00 34.56 110 GLN A C 1
ATOM 837 O O . GLN A 1 110 ? -40.358 -8.038 -2.125 1.00 34.56 110 GLN A O 1
ATOM 842 N N . THR A 1 111 ? -40.889 -9.232 -0.289 1.00 39.91 111 THR A N 1
ATOM 843 C CA . THR A 1 111 ? -40.327 -10.531 -0.649 1.00 39.91 111 THR A CA 1
ATOM 844 C C . THR A 1 111 ? -40.848 -10.959 -2.018 1.00 39.91 111 THR A C 1
ATOM 846 O O . THR A 1 111 ? -42.044 -11.210 -2.170 1.00 39.91 111 THR A O 1
ATOM 849 N N . SER A 1 112 ? -39.960 -11.067 -3.000 1.00 36.12 112 SER A N 1
ATOM 850 C CA . SER A 1 112 ? -40.234 -11.777 -4.246 1.00 36.12 112 SER A CA 1
ATOM 851 C C . SER A 1 112 ? -39.155 -12.838 -4.442 1.00 36.12 112 SER A C 1
ATOM 853 O O . SER A 1 112 ? -37.960 -12.565 -4.465 1.00 36.12 112 SER A O 1
ATOM 855 N N . GLN A 1 113 ? -39.639 -14.076 -4.462 1.00 36.38 113 GLN A N 1
ATOM 856 C CA . GLN A 1 113 ? -38.927 -15.319 -4.729 1.00 36.38 113 GLN A CA 1
ATOM 857 C C . GLN A 1 113 ? -38.201 -15.291 -6.090 1.00 36.38 113 GLN A C 1
ATOM 859 O O . GLN A 1 113 ? -38.560 -14.493 -6.959 1.00 36.38 113 GLN A O 1
ATOM 864 N N . PRO A 1 114 ? -37.211 -16.176 -6.308 1.00 41.47 114 PRO A N 1
ATOM 865 C CA . PRO A 1 114 ? -36.448 -16.215 -7.553 1.00 41.47 114 PRO A CA 1
ATOM 866 C C . PRO A 1 114 ? -37.315 -16.678 -8.737 1.00 41.47 114 PRO A C 1
ATOM 868 O O . PRO A 1 114 ? -38.004 -17.693 -8.603 1.00 41.47 114 PRO A O 1
ATOM 871 N N . PRO A 1 115 ? -37.253 -16.038 -9.923 1.00 43.16 115 PRO A N 1
ATOM 872 C CA . PRO A 1 115 ? -37.760 -16.651 -11.134 1.00 43.16 115 PRO A CA 1
ATOM 873 C C . PRO A 1 115 ? -36.679 -17.546 -11.753 1.00 43.16 115 PRO A C 1
ATOM 875 O O . PRO A 1 115 ? -35.646 -17.114 -12.259 1.00 43.16 115 PRO A O 1
ATOM 878 N N . THR A 1 116 ? -36.978 -18.828 -11.625 1.00 37.94 116 THR A N 1
ATOM 879 C CA . THR A 1 116 ? -36.722 -19.976 -12.490 1.00 37.94 116 THR A CA 1
ATOM 880 C C . THR A 1 116 ? -36.140 -19.720 -13.887 1.00 37.94 116 THR A C 1
ATOM 882 O O . THR A 1 116 ? -36.589 -18.862 -14.643 1.00 37.94 116 THR A O 1
ATOM 885 N N . ASN A 1 117 ? -35.206 -20.612 -14.236 1.00 48.72 117 ASN A N 1
ATOM 886 C CA . ASN A 1 117 ? -34.702 -20.935 -15.570 1.00 48.72 117 ASN A CA 1
ATOM 887 C C . ASN A 1 117 ? -35.732 -20.748 -16.698 1.00 48.72 117 ASN A C 1
ATOM 889 O O . ASN A 1 117 ? -36.746 -21.440 -16.758 1.00 48.72 117 ASN A O 1
ATOM 893 N N . GLY A 1 118 ? -35.372 -19.895 -17.654 1.00 36.59 118 GLY A N 1
ATOM 894 C CA . GLY A 1 118 ? -35.979 -19.805 -18.975 1.00 36.59 118 GLY A CA 1
ATOM 895 C C . GLY A 1 118 ? -34.905 -19.388 -19.971 1.00 36.59 118 GLY A C 1
ATOM 896 O O . GLY A 1 118 ? -34.706 -18.202 -20.219 1.00 36.59 118 GLY A O 1
ATOM 897 N N . GLN A 1 119 ? -34.159 -20.365 -20.489 1.00 48.22 119 GLN A N 1
ATOM 898 C CA . GLN A 1 119 ? -33.303 -20.177 -21.657 1.00 48.22 119 GLN A CA 1
ATOM 899 C C . GLN A 1 119 ? -34.196 -19.878 -22.862 1.00 48.22 119 GLN A C 1
ATOM 901 O O . GLN A 1 119 ? -35.001 -20.714 -23.269 1.00 48.22 119 GLN A O 1
ATOM 906 N N . GLN A 1 120 ? -34.027 -18.695 -23.445 1.00 45.09 120 GLN A N 1
ATOM 907 C CA . GLN A 1 120 ? -34.503 -18.391 -24.787 1.00 45.09 120 GLN A CA 1
ATOM 908 C C . GLN A 1 120 ? -33.331 -17.800 -25.582 1.00 45.09 120 GLN A C 1
ATOM 910 O O . GLN A 1 120 ? -32.606 -16.964 -25.035 1.00 45.09 120 GLN A O 1
ATOM 915 N N . PRO A 1 121 ? -33.080 -18.260 -26.822 1.00 46.50 121 PRO A N 1
ATOM 916 C CA . PRO A 1 121 ? -31.889 -17.876 -27.570 1.00 46.50 121 PRO A CA 1
ATOM 917 C C . PRO A 1 121 ? -31.946 -16.388 -27.915 1.00 46.50 121 PRO A C 1
ATOM 919 O O . PRO A 1 121 ? -32.950 -15.910 -28.443 1.00 46.50 121 PRO A O 1
ATOM 922 N N . ALA A 1 122 ? -30.865 -15.665 -27.624 1.00 51.03 122 ALA A N 1
ATOM 923 C CA . ALA A 1 122 ? -30.716 -14.274 -28.018 1.00 51.03 122 ALA A CA 1
ATOM 924 C C . ALA A 1 122 ? -30.781 -14.158 -29.549 1.00 51.03 122 ALA A C 1
ATOM 926 O O . ALA A 1 122 ? -29.998 -14.779 -30.270 1.00 51.03 122 ALA A O 1
ATOM 927 N N . VAL A 1 123 ? -31.722 -13.357 -30.045 1.00 49.78 123 VAL A N 1
ATOM 928 C CA . VAL A 1 123 ? -31.749 -12.916 -31.441 1.00 49.78 123 VAL A CA 1
ATOM 929 C C . VAL A 1 123 ? -30.537 -11.996 -31.634 1.00 49.78 123 VAL A C 1
ATOM 931 O O . VAL A 1 123 ? -30.301 -11.111 -30.809 1.00 49.78 123 VAL A O 1
ATOM 934 N N . GLY A 1 124 ? -29.723 -12.255 -32.663 1.00 57.00 124 GLY A N 1
ATOM 935 C CA . GLY A 1 124 ? -28.419 -11.611 -32.863 1.00 57.00 124 GLY A CA 1
ATOM 936 C C . GLY A 1 124 ? -28.471 -10.083 -32.731 1.00 57.00 124 GLY A C 1
ATOM 937 O O . GLY A 1 124 ? -29.356 -9.450 -33.302 1.00 57.00 124 GLY A O 1
ATOM 938 N N . ASN A 1 125 ? -27.509 -9.527 -31.983 1.00 73.81 125 ASN A N 1
ATOM 939 C CA . ASN A 1 125 ? -27.373 -8.136 -31.500 1.00 73.81 125 ASN A CA 1
ATOM 940 C C . ASN A 1 125 ? -28.016 -7.791 -30.145 1.00 73.81 125 ASN A C 1
ATOM 942 O O . ASN A 1 125 ? -28.041 -6.619 -29.774 1.00 73.81 125 ASN A O 1
ATOM 946 N N . GLN A 1 126 ? -28.470 -8.769 -29.360 1.00 83.50 126 GLN A N 1
ATOM 947 C CA . GLN A 1 126 ? -28.862 -8.529 -27.966 1.00 83.50 126 GLN A CA 1
ATOM 948 C C . GLN A 1 126 ? -27.876 -9.181 -26.995 1.00 83.50 126 GLN A C 1
ATOM 950 O O . GLN A 1 126 ? -27.731 -10.401 -26.964 1.00 83.50 126 GLN A O 1
ATOM 955 N N . ILE A 1 127 ? -27.214 -8.354 -26.182 1.00 86.06 127 ILE A N 1
ATOM 956 C CA . ILE A 1 127 ? -26.378 -8.793 -25.060 1.00 86.06 127 ILE A CA 1
ATOM 957 C C . ILE A 1 127 ? -27.162 -8.517 -23.779 1.00 86.06 127 ILE A C 1
ATOM 959 O O . ILE A 1 127 ? -27.552 -7.380 -23.515 1.00 86.06 127 ILE A O 1
ATOM 963 N N . LYS A 1 128 ? -27.408 -9.559 -22.983 1.00 88.56 128 LYS A N 1
ATOM 964 C CA . LYS A 1 128 ? -28.038 -9.430 -21.665 1.00 88.56 128 LYS A CA 1
ATOM 965 C C . LYS A 1 128 ? -26.943 -9.274 -20.610 1.00 88.56 128 LYS A C 1
ATOM 967 O O . LYS A 1 128 ? -26.057 -10.118 -20.535 1.00 88.56 128 LYS A O 1
ATOM 972 N N . GLY A 1 129 ? -27.013 -8.214 -19.808 1.00 88.81 129 GLY A N 1
ATOM 973 C CA . GLY A 1 129 ? -26.060 -7.923 -18.733 1.00 88.81 129 GLY A CA 1
ATOM 974 C C . GLY A 1 129 ? -26.747 -7.606 -17.404 1.00 88.81 129 GLY A C 1
ATOM 975 O O . GLY A 1 129 ? -27.971 -7.689 -17.290 1.00 88.81 129 GLY A O 1
ATOM 976 N N . ILE A 1 130 ? -25.949 -7.234 -16.404 1.00 90.19 130 ILE A N 1
ATOM 977 C CA . ILE A 1 130 ? -26.422 -6.715 -15.113 1.00 90.19 130 ILE A CA 1
ATOM 978 C C . ILE A 1 130 ? -26.555 -5.193 -15.246 1.00 90.19 130 ILE A C 1
ATOM 980 O O . ILE A 1 130 ? -25.623 -4.529 -15.694 1.00 90.19 130 ILE A O 1
ATOM 984 N N . ALA A 1 131 ? -27.717 -4.633 -14.899 1.00 89.06 131 ALA A N 1
ATOM 985 C CA . ALA A 1 131 ? -27.950 -3.194 -15.007 1.00 89.06 131 ALA A CA 1
ATOM 986 C C . ALA A 1 131 ? -27.172 -2.433 -13.918 1.00 89.06 131 ALA A C 1
ATOM 988 O O . ALA A 1 131 ? -27.460 -2.603 -12.736 1.00 89.06 131 ALA A O 1
ATOM 989 N N . ALA A 1 132 ? -26.210 -1.596 -14.322 1.00 86.62 132 ALA A N 1
ATOM 990 C CA . ALA A 1 132 ? -25.405 -0.776 -13.408 1.00 86.62 132 ALA A CA 1
ATOM 991 C C . ALA A 1 132 ? -26.002 0.623 -13.160 1.00 86.62 132 ALA A C 1
ATOM 993 O O . ALA A 1 132 ? -25.912 1.147 -12.056 1.00 86.62 132 ALA A O 1
ATOM 994 N N . ALA A 1 133 ? -26.640 1.219 -14.173 1.00 87.06 133 ALA A N 1
ATOM 995 C CA . ALA A 1 133 ? -27.306 2.517 -14.082 1.00 87.06 133 ALA A CA 1
ATOM 996 C C . ALA A 1 133 ? -28.617 2.505 -14.891 1.00 87.06 133 ALA A C 1
ATOM 998 O O . ALA A 1 133 ? -28.678 1.860 -15.943 1.00 87.06 133 ALA A O 1
ATOM 999 N N . PRO A 1 134 ? -29.677 3.194 -14.434 1.00 89.31 134 PRO A N 1
ATOM 1000 C CA . PRO A 1 134 ? -30.925 3.293 -15.182 1.00 89.31 134 PRO A CA 1
ATOM 1001 C C . PRO A 1 134 ? -30.766 4.211 -16.404 1.00 89.31 134 PRO A C 1
ATOM 1003 O O . PRO A 1 134 ? -30.150 5.270 -16.314 1.00 89.31 134 PRO A O 1
ATOM 1006 N N . GLY A 1 135 ? -31.371 3.847 -17.537 1.00 91.31 135 GLY A N 1
ATOM 1007 C CA . GLY A 1 135 ? -31.437 4.714 -18.718 1.00 91.31 135 GLY A CA 1
ATOM 1008 C C . GLY A 1 135 ? -31.388 3.971 -20.052 1.00 91.31 135 GLY A C 1
ATOM 1009 O O . GLY A 1 135 ? -31.271 2.749 -20.101 1.00 91.31 135 GLY A O 1
ATOM 1010 N N . ILE A 1 136 ? -31.485 4.737 -21.143 1.00 93.06 136 ILE A N 1
ATOM 1011 C CA . ILE A 1 136 ? -31.304 4.268 -22.523 1.00 93.06 136 ILE A CA 1
ATOM 1012 C C . ILE A 1 136 ? -30.210 5.134 -23.153 1.00 93.06 136 ILE A C 1
ATOM 1014 O O . ILE A 1 136 ? -30.356 6.353 -23.220 1.00 93.06 136 ILE A O 1
ATOM 1018 N N . ALA A 1 137 ? -29.127 4.511 -23.617 1.00 90.69 137 ALA A N 1
ATOM 1019 C CA . ALA A 1 137 ? -28.049 5.183 -24.336 1.00 90.69 137 ALA A CA 1
ATOM 1020 C C . ALA A 1 137 ? -28.127 4.844 -25.831 1.00 90.69 137 ALA A C 1
ATOM 1022 O O . ALA A 1 137 ? -28.228 3.675 -26.201 1.00 90.69 137 ALA A O 1
ATOM 1023 N N . ILE A 1 138 ? -28.075 5.863 -26.692 1.00 94.88 138 ILE A N 1
ATOM 1024 C CA . ILE A 1 138 ? -28.051 5.714 -28.153 1.00 94.88 138 ILE A CA 1
ATOM 1025 C C . ILE A 1 138 ? -26.882 6.547 -28.674 1.00 94.88 138 ILE A C 1
ATOM 1027 O O . ILE A 1 138 ? -26.871 7.765 -28.518 1.00 94.88 138 ILE A O 1
ATOM 1031 N N . GLY A 1 139 ? -25.892 5.896 -29.279 1.00 94.00 139 GLY A N 1
ATOM 1032 C CA . GLY A 1 139 ? -24.686 6.562 -29.759 1.00 94.00 139 GLY A CA 1
ATOM 1033 C C . GLY A 1 139 ? -23.696 5.596 -30.410 1.00 94.00 139 GLY A C 1
ATOM 1034 O O . GLY A 1 139 ? -23.946 4.389 -30.447 1.00 94.00 139 GLY A O 1
ATOM 1035 N N . PRO A 1 140 ? -22.581 6.114 -30.949 1.00 93.69 140 PRO A N 1
ATOM 1036 C CA . PRO A 1 140 ? -21.515 5.281 -31.491 1.00 93.69 140 PRO A CA 1
ATOM 1037 C C . PRO A 1 140 ? -20.861 4.437 -30.390 1.00 93.69 140 PRO A C 1
ATOM 1039 O O . PRO A 1 140 ? -20.717 4.878 -29.250 1.00 93.69 140 PRO A O 1
ATOM 1042 N N . VAL A 1 141 ? -20.426 3.227 -30.747 1.00 89.56 141 VAL A N 1
ATOM 1043 C CA . VAL A 1 141 ? -19.667 2.358 -29.842 1.00 89.56 141 VAL A CA 1
ATOM 1044 C C . VAL A 1 141 ? -18.209 2.809 -29.824 1.00 89.56 141 VAL A C 1
ATOM 1046 O O . VAL A 1 141 ? -17.539 2.786 -30.855 1.00 89.56 141 VAL A O 1
ATOM 1049 N N . TYR A 1 142 ? -17.707 3.173 -28.645 1.00 89.75 142 TYR A N 1
ATOM 1050 C CA . TYR A 1 142 ? -16.276 3.318 -28.401 1.00 89.75 142 TYR A CA 1
ATOM 1051 C C . TYR A 1 142 ? -15.739 2.012 -27.814 1.00 89.75 142 TYR A C 1
ATOM 1053 O O . TYR A 1 142 ? -16.053 1.661 -26.676 1.00 89.75 142 TYR A O 1
ATOM 1061 N N . GLN A 1 143 ? -14.958 1.265 -28.597 1.00 87.31 143 GLN A N 1
ATOM 1062 C CA . GLN A 1 143 ? -14.320 0.046 -28.108 1.00 87.31 143 GLN A CA 1
ATOM 1063 C C . GLN A 1 143 ? -13.022 0.409 -27.387 1.00 87.31 143 GLN A C 1
ATOM 1065 O O . GLN A 1 143 ? -11.983 0.594 -28.018 1.00 87.31 143 GLN A O 1
ATOM 1070 N N . PHE A 1 144 ? -13.081 0.480 -26.060 1.00 84.50 144 PHE A N 1
ATOM 1071 C CA . PHE A 1 144 ? -11.876 0.547 -25.246 1.00 84.50 144 PHE A CA 1
ATOM 1072 C C . PHE A 1 144 ? -11.160 -0.808 -25.305 1.00 84.50 144 PHE A C 1
ATOM 1074 O O . PHE A 1 144 ? -11.722 -1.830 -24.913 1.00 84.50 144 PHE A O 1
ATOM 1081 N N . LYS A 1 145 ? -9.940 -0.822 -25.843 1.00 78.62 145 LYS A N 1
ATOM 1082 C CA . LYS A 1 145 ? -9.041 -1.976 -25.785 1.00 78.62 145 LYS A CA 1
ATOM 1083 C C . LYS A 1 145 ? -7.908 -1.619 -24.844 1.00 78.62 145 LYS A C 1
ATOM 1085 O O . LYS A 1 145 ? -7.174 -0.672 -25.114 1.00 78.62 145 LYS A O 1
ATOM 1090 N N . GLN A 1 146 ? -7.795 -2.363 -23.754 1.00 69.50 146 GLN A N 1
ATOM 1091 C CA . GLN A 1 146 ? -6.633 -2.281 -22.888 1.00 69.50 146 GLN A CA 1
ATOM 1092 C C . GLN A 1 146 ? -5.439 -2.830 -23.675 1.00 69.50 146 GLN A C 1
ATOM 1094 O O . GLN A 1 146 ? -5.498 -3.948 -24.185 1.00 69.50 146 GLN A O 1
ATOM 109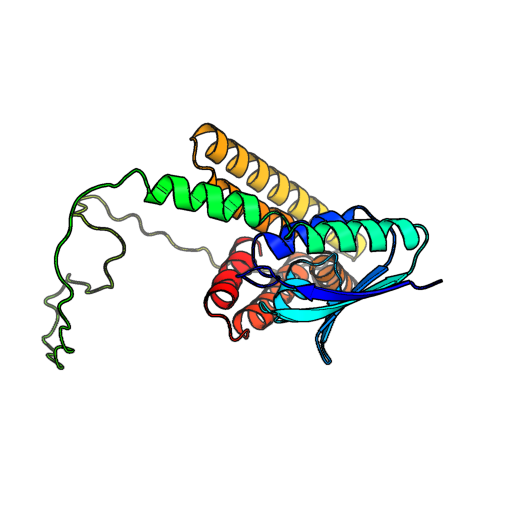9 N N . SER A 1 147 ? -4.408 -2.010 -23.865 1.00 67.06 147 SER A N 1
ATOM 1100 C CA . SER A 1 147 ? -3.176 -2.457 -24.511 1.00 67.06 147 SER A CA 1
ATOM 1101 C C . SER A 1 147 ? -2.470 -3.432 -23.578 1.00 67.06 147 SER A C 1
ATOM 1103 O O . SER A 1 147 ? -2.167 -3.072 -22.441 1.00 67.06 147 SER A O 1
ATOM 1105 N N . GLU A 1 148 ? -2.199 -4.647 -24.046 1.00 69.88 148 GLU A N 1
ATOM 1106 C CA . GLU A 1 148 ? -1.273 -5.537 -23.352 1.00 69.88 148 GLU A CA 1
ATOM 1107 C C . GLU A 1 148 ? 0.130 -4.924 -23.454 1.00 69.88 148 GLU A C 1
ATOM 1109 O O . GLU A 1 148 ? 0.609 -4.613 -24.547 1.00 69.88 148 GLU A O 1
ATOM 1114 N N . LEU A 1 149 ? 0.752 -4.661 -22.305 1.00 72.75 149 LEU A N 1
ATOM 1115 C CA . LEU A 1 149 ? 2.112 -4.140 -22.244 1.00 72.75 149 LEU A CA 1
ATOM 1116 C C . LEU A 1 149 ? 3.082 -5.304 -22.451 1.00 72.75 149 LEU A C 1
ATOM 1118 O O . LEU A 1 149 ? 3.240 -6.152 -21.573 1.00 72.75 149 LEU A O 1
ATOM 1122 N N . GLU A 1 150 ? 3.746 -5.338 -23.603 1.00 73.69 150 GLU A N 1
ATOM 1123 C CA . GLU A 1 150 ? 4.877 -6.237 -23.817 1.00 73.69 150 GLU A CA 1
ATOM 1124 C C . GLU A 1 150 ? 6.091 -5.692 -23.053 1.00 73.69 150 GLU A C 1
ATOM 1126 O O . GLU A 1 150 ? 6.654 -4.652 -23.397 1.00 73.69 150 GLU A O 1
ATOM 1131 N N . ILE A 1 151 ? 6.471 -6.375 -21.971 1.00 75.88 151 ILE A N 1
ATOM 1132 C CA . ILE A 1 151 ? 7.655 -6.018 -21.188 1.00 75.88 151 ILE A CA 1
ATOM 1133 C C . ILE A 1 151 ? 8.873 -6.709 -21.794 1.00 75.88 151 ILE A C 1
ATOM 1135 O O . ILE A 1 151 ? 9.049 -7.918 -21.652 1.00 75.88 151 ILE A O 1
ATOM 1139 N N . GLU A 1 152 ? 9.742 -5.933 -22.435 1.00 70.69 152 GLU A N 1
ATOM 1140 C CA . GLU A 1 152 ? 11.037 -6.428 -22.899 1.00 70.69 152 GLU A CA 1
ATOM 1141 C C . GLU A 1 152 ? 12.053 -6.500 -21.740 1.00 70.69 152 GLU A C 1
ATOM 1143 O O . GLU A 1 152 ? 12.223 -5.562 -20.952 1.00 70.69 152 GLU A O 1
ATOM 1148 N N . GLU A 1 153 ? 12.771 -7.621 -21.628 1.00 73.31 153 GLU A N 1
ATOM 1149 C CA . GLU A 1 153 ? 13.844 -7.797 -20.643 1.00 73.31 153 GLU A CA 1
ATOM 1150 C C . GLU A 1 153 ? 15.138 -7.112 -21.110 1.00 73.31 153 GLU A C 1
ATOM 1152 O O . GLU A 1 153 ? 16.041 -7.729 -21.674 1.00 73.31 153 GLU A O 1
ATOM 1157 N N . THR A 1 154 ? 15.249 -5.809 -20.850 1.00 79.12 154 THR A N 1
ATOM 1158 C CA . THR A 1 154 ? 16.434 -5.005 -21.193 1.00 79.12 154 THR A CA 1
ATOM 1159 C C . THR A 1 154 ? 17.176 -4.523 -19.944 1.00 79.12 154 THR A C 1
ATOM 1161 O O . THR A 1 154 ? 17.282 -3.316 -19.707 1.00 79.12 154 THR A O 1
ATOM 1164 N N . PHE A 1 155 ? 17.663 -5.451 -19.113 1.00 89.69 155 PHE A N 1
ATOM 1165 C CA . PHE A 1 155 ? 18.407 -5.098 -17.898 1.00 89.69 155 PHE A CA 1
ATOM 1166 C C . PHE A 1 155 ? 19.702 -4.346 -18.242 1.00 89.69 155 PHE A C 1
ATOM 1168 O O . PHE A 1 155 ? 20.639 -4.927 -18.795 1.00 89.69 155 PHE A O 1
ATOM 1175 N N . ALA A 1 156 ? 19.757 -3.057 -17.902 1.00 86.25 156 ALA A N 1
ATOM 1176 C CA . ALA A 1 156 ? 20.895 -2.184 -18.200 1.00 86.25 156 ALA A CA 1
ATOM 1177 C C . ALA A 1 156 ? 21.912 -2.077 -17.048 1.00 86.25 156 ALA A C 1
ATOM 1179 O O . ALA A 1 156 ? 23.059 -1.709 -17.288 1.00 86.25 156 ALA A O 1
ATOM 1180 N N . GLY A 1 157 ? 21.511 -2.435 -15.825 1.00 92.25 157 GLY A N 1
ATOM 1181 C CA . GLY A 1 157 ? 22.324 -2.322 -14.612 1.00 92.25 157 GLY A CA 1
ATOM 1182 C C . GLY A 1 157 ? 21.484 -1.867 -13.421 1.00 92.25 157 GLY A C 1
ATOM 1183 O O . GLY A 1 157 ? 20.492 -1.165 -13.586 1.00 92.25 157 GLY A O 1
ATOM 1184 N N . SER A 1 158 ? 21.838 -2.282 -12.200 1.00 93.06 158 SER A N 1
ATOM 1185 C CA . SER A 1 158 ? 20.997 -2.014 -11.024 1.00 93.06 158 SER A CA 1
ATOM 1186 C C . SER A 1 158 ? 20.802 -0.520 -10.761 1.00 93.06 158 SER A C 1
ATOM 1188 O O . SER A 1 158 ? 19.701 -0.117 -10.404 1.00 93.06 158 SER A O 1
ATOM 1190 N N . SER A 1 159 ? 21.834 0.304 -10.966 1.00 94.88 159 SER A N 1
ATOM 1191 C CA . SER A 1 159 ? 21.725 1.754 -10.768 1.00 94.88 159 SER A CA 1
ATOM 1192 C C . SER A 1 159 ? 20.802 2.382 -11.809 1.00 94.88 159 SER A C 1
ATOM 1194 O O . SER A 1 159 ? 19.934 3.178 -11.464 1.00 94.88 159 SER A O 1
ATOM 1196 N N . GLU A 1 160 ? 20.964 2.007 -13.076 1.00 94.25 160 GLU A N 1
ATOM 1197 C CA . GLU A 1 160 ? 20.170 2.509 -14.192 1.00 94.25 160 GLU A CA 1
ATOM 1198 C C . GLU A 1 160 ? 18.700 2.098 -14.057 1.00 94.25 160 GLU A C 1
ATOM 1200 O O . GLU A 1 160 ? 17.811 2.924 -14.252 1.00 94.25 160 GLU A O 1
ATOM 1205 N N . GLU A 1 161 ? 18.429 0.847 -13.676 1.00 95.31 161 GLU A N 1
ATOM 1206 C CA . GLU A 1 161 ? 17.066 0.369 -13.421 1.00 95.31 161 GLU A CA 1
ATOM 1207 C C . GLU A 1 161 ? 16.428 1.071 -12.213 1.00 95.31 161 GLU A C 1
ATOM 1209 O O . GLU A 1 161 ? 15.256 1.439 -12.274 1.00 95.31 161 GLU A O 1
ATOM 1214 N N . GLN A 1 162 ? 17.182 1.322 -11.137 1.00 94.88 162 GLN A N 1
ATOM 1215 C CA . GLN A 1 162 ? 16.684 2.091 -9.989 1.00 94.88 162 GLN A CA 1
ATOM 1216 C C . GLN A 1 162 ? 16.341 3.535 -10.378 1.00 94.88 162 GLN A C 1
ATOM 1218 O O . GLN A 1 162 ? 15.293 4.044 -9.981 1.00 94.88 162 GLN A O 1
ATOM 1223 N N . THR A 1 163 ? 17.174 4.190 -11.195 1.00 95.38 163 THR A N 1
ATOM 1224 C CA . THR A 1 163 ? 16.868 5.528 -11.726 1.00 95.38 163 THR A CA 1
ATOM 1225 C C . THR A 1 163 ? 15.615 5.507 -12.602 1.00 95.38 163 THR A C 1
ATOM 1227 O O . THR A 1 163 ? 14.726 6.330 -12.398 1.00 95.38 163 THR A O 1
ATOM 1230 N N . ARG A 1 164 ? 15.489 4.537 -13.519 1.00 94.69 164 ARG A N 1
ATOM 1231 C CA . ARG A 1 164 ? 14.290 4.380 -14.364 1.00 94.69 164 ARG A CA 1
ATOM 1232 C C . ARG A 1 164 ? 13.023 4.185 -13.537 1.00 94.69 164 ARG A C 1
ATOM 1234 O O . ARG A 1 164 ? 12.005 4.802 -13.845 1.00 94.69 164 ARG A O 1
ATOM 1241 N N . LEU A 1 165 ? 13.091 3.349 -12.499 1.00 94.88 165 LEU A N 1
ATOM 1242 C CA . LEU A 1 165 ? 11.988 3.129 -11.567 1.00 94.88 165 LEU A CA 1
ATOM 1243 C C . LEU A 1 165 ? 11.587 4.440 -10.883 1.00 94.88 165 LEU A C 1
ATOM 1245 O O . LEU A 1 165 ? 10.418 4.815 -10.923 1.00 94.88 165 LEU A O 1
ATOM 1249 N N . GLN A 1 166 ? 12.553 5.167 -10.316 1.00 95.25 166 GLN A N 1
ATOM 1250 C CA . GLN A 1 166 ? 12.287 6.427 -9.623 1.00 95.25 166 GLN A CA 1
ATOM 1251 C C . GLN A 1 166 ? 11.653 7.470 -10.556 1.00 95.25 166 GLN A C 1
ATOM 1253 O O . GLN A 1 166 ? 10.668 8.112 -10.198 1.00 95.25 166 GLN A O 1
ATOM 1258 N N . GLU A 1 167 ? 12.175 7.620 -11.775 1.00 95.75 167 GLU A N 1
ATOM 1259 C CA . GLU A 1 167 ? 11.619 8.534 -12.777 1.00 95.75 167 GLU A CA 1
ATOM 1260 C C . GLU A 1 167 ? 10.209 8.132 -13.228 1.00 95.75 167 GLU A C 1
ATOM 1262 O O . GLU A 1 167 ? 9.396 8.994 -13.568 1.00 95.75 167 GLU A O 1
ATOM 1267 N N . ALA A 1 168 ? 9.911 6.833 -13.295 1.00 94.75 168 ALA A N 1
ATOM 1268 C CA . ALA A 1 168 ? 8.576 6.339 -13.620 1.00 94.75 168 ALA A CA 1
ATOM 1269 C C . ALA A 1 168 ? 7.581 6.635 -12.489 1.00 94.75 168 ALA A C 1
ATOM 1271 O O . ALA A 1 168 ? 6.516 7.192 -12.759 1.00 94.75 168 ALA A O 1
ATOM 1272 N N . ILE A 1 169 ? 7.957 6.357 -11.236 1.00 94.12 169 ILE A N 1
ATOM 1273 C CA . ILE A 1 169 ? 7.130 6.629 -10.051 1.00 94.12 169 ILE A CA 1
ATOM 1274 C C . ILE A 1 169 ? 6.829 8.125 -9.933 1.00 94.12 169 ILE A C 1
ATOM 1276 O O . ILE A 1 169 ? 5.673 8.500 -9.760 1.00 94.12 169 ILE A O 1
ATOM 1280 N N . GLU A 1 170 ? 7.826 8.998 -10.093 1.00 94.94 170 GLU A N 1
ATOM 1281 C CA . GLU A 1 170 ? 7.604 10.448 -9.995 1.00 94.94 170 GLU A CA 1
ATOM 1282 C C . GLU A 1 170 ? 6.702 10.985 -11.113 1.00 94.94 170 GLU A C 1
ATOM 1284 O O . GLU A 1 170 ? 5.851 11.849 -10.876 1.00 94.94 170 GLU A O 1
ATOM 1289 N N . ARG A 1 171 ? 6.816 10.437 -12.330 1.00 95.88 171 ARG A N 1
ATOM 1290 C CA . ARG A 1 171 ? 5.891 10.767 -13.425 1.00 95.88 171 ARG A CA 1
ATOM 1291 C C . ARG A 1 171 ? 4.464 10.319 -13.110 1.00 95.88 171 ARG A C 1
ATOM 1293 O O . ARG A 1 171 ? 3.546 11.130 -13.248 1.00 95.88 171 ARG A O 1
ATOM 1300 N N . ALA A 1 172 ? 4.282 9.080 -12.657 1.00 94.31 172 ALA A N 1
ATOM 1301 C CA . ALA A 1 172 ? 2.974 8.541 -12.286 1.00 94.31 172 ALA A CA 1
ATOM 1302 C C . ALA A 1 172 ? 2.341 9.339 -11.133 1.00 94.31 172 ALA A C 1
ATOM 1304 O O . ALA A 1 172 ? 1.191 9.770 -11.228 1.00 94.31 172 ALA A O 1
ATOM 1305 N N . ARG A 1 173 ? 3.123 9.651 -10.091 1.00 94.00 173 ARG A N 1
ATOM 1306 C CA . ARG A 1 173 ? 2.720 10.512 -8.971 1.00 94.00 173 ARG A CA 1
ATOM 1307 C C . ARG A 1 173 ? 2.220 11.870 -9.456 1.00 94.00 173 ARG A C 1
ATOM 1309 O O . ARG A 1 173 ? 1.143 12.309 -9.054 1.00 94.00 173 ARG A O 1
ATOM 1316 N N . GLY A 1 174 ? 2.976 12.530 -10.335 1.00 94.69 174 GLY A N 1
ATOM 1317 C CA . GLY A 1 174 ? 2.593 13.823 -10.903 1.00 94.69 174 GLY A CA 1
ATOM 1318 C C . GLY A 1 174 ? 1.272 13.765 -11.678 1.00 94.69 174 GLY A C 1
ATOM 1319 O O . GLY A 1 174 ? 0.428 14.653 -11.531 1.00 94.69 174 GLY A O 1
ATOM 1320 N N . GLN A 1 175 ? 1.061 12.703 -12.461 1.00 94.38 175 GLN A N 1
ATOM 1321 C CA . GLN A 1 175 ? -0.177 12.481 -13.216 1.00 94.38 175 GLN A CA 1
ATOM 1322 C C . GLN A 1 175 ? -1.381 12.238 -12.297 1.00 94.38 175 GLN A C 1
ATOM 1324 O O . GLN A 1 175 ? -2.419 12.883 -12.471 1.00 94.38 175 GLN A O 1
ATOM 1329 N N . LEU A 1 176 ? -1.238 11.376 -11.286 1.00 93.19 176 LEU A N 1
ATOM 1330 C CA . LEU A 1 176 ? -2.295 11.097 -10.308 1.00 93.19 176 LEU A CA 1
ATOM 1331 C C . LEU A 1 176 ? -2.654 12.344 -9.494 1.00 93.19 176 LEU A C 1
ATOM 1333 O O . LEU A 1 176 ? -3.833 12.652 -9.323 1.00 93.19 176 LEU A O 1
ATOM 1337 N N . ALA A 1 177 ? -1.659 13.122 -9.060 1.00 91.12 177 ALA A N 1
ATOM 1338 C CA . ALA A 1 177 ? -1.888 14.373 -8.341 1.00 91.12 177 ALA A CA 1
ATOM 1339 C C . ALA A 1 177 ? -2.639 15.409 -9.198 1.00 91.12 177 ALA A C 1
ATOM 1341 O O . ALA A 1 177 ? -3.524 16.114 -8.699 1.00 91.12 177 ALA A O 1
ATOM 1342 N N . ALA A 1 178 ? -2.324 15.494 -10.495 1.00 92.75 178 ALA A N 1
ATOM 1343 C CA . ALA A 1 178 ? -3.033 16.366 -11.426 1.00 92.75 178 ALA A CA 1
ATOM 1344 C C . ALA A 1 178 ? -4.493 15.926 -11.624 1.00 92.75 178 ALA A C 1
ATOM 1346 O O . ALA A 1 178 ? -5.399 16.763 -11.564 1.00 92.75 178 ALA A O 1
ATOM 1347 N N . LEU A 1 179 ? -4.732 14.623 -11.796 1.00 90.38 179 LEU A N 1
ATOM 1348 C CA . LEU A 1 179 ? -6.072 14.065 -11.977 1.00 90.38 179 LEU A CA 1
ATOM 1349 C C . LEU A 1 179 ? -6.934 14.236 -10.720 1.00 90.38 179 LEU A C 1
ATOM 1351 O O . LEU A 1 179 ? -8.074 14.695 -10.809 1.00 90.38 179 LEU A O 1
ATOM 1355 N N . ARG A 1 180 ? -6.355 14.000 -9.540 1.00 90.25 180 ARG A N 1
ATOM 1356 C CA . ARG A 1 180 ? -6.978 14.298 -8.246 1.00 90.25 180 ARG A CA 1
ATOM 1357 C C . ARG A 1 180 ? -7.401 15.761 -8.150 1.00 90.25 180 ARG A C 1
ATOM 1359 O O . ARG A 1 180 ? -8.546 16.060 -7.817 1.00 90.25 180 ARG A O 1
ATOM 1366 N N . LYS A 1 181 ? -6.499 16.693 -8.479 1.00 89.81 181 LYS A N 1
ATOM 1367 C CA . LYS A 1 181 ? -6.804 18.132 -8.468 1.00 89.81 181 LYS A CA 1
ATOM 1368 C C . LYS A 1 181 ? -7.957 18.467 -9.416 1.00 89.81 181 LYS A C 1
ATOM 1370 O O . LYS A 1 181 ? -8.791 19.298 -9.071 1.00 89.81 181 LYS A O 1
ATOM 1375 N N . GLN A 1 182 ? -8.025 17.817 -10.576 1.00 90.94 182 GLN A N 1
ATOM 1376 C CA . GLN A 1 182 ? -9.116 17.988 -11.535 1.00 90.94 182 GLN A CA 1
ATOM 1377 C C . GLN A 1 182 ? -10.466 17.458 -11.019 1.00 90.94 182 GLN A C 1
ATOM 1379 O O . GLN A 1 182 ? -11.501 18.022 -11.368 1.00 90.94 182 GLN A O 1
ATOM 1384 N N . MET A 1 183 ? -10.485 16.405 -10.200 1.00 89.12 183 MET A N 1
ATOM 1385 C CA . MET A 1 183 ? -11.726 15.934 -9.568 1.00 89.12 183 MET A CA 1
ATOM 1386 C C . MET A 1 183 ? -12.201 16.888 -8.476 1.00 89.12 183 MET A C 1
ATOM 1388 O O . MET A 1 183 ? -13.374 17.261 -8.454 1.00 89.12 183 MET A O 1
ATOM 1392 N N . LEU A 1 184 ? -11.279 17.399 -7.657 1.00 86.06 184 LEU A N 1
ATOM 1393 C CA . LEU A 1 184 ? -11.604 18.398 -6.635 1.00 86.06 184 LEU A CA 1
ATOM 1394 C C . LEU A 1 184 ? -12.154 19.697 -7.245 1.00 86.06 184 LEU A C 1
ATOM 1396 O O . LEU A 1 184 ? -13.103 20.272 -6.719 1.00 86.06 184 LEU A O 1
ATOM 1400 N N . THR A 1 185 ? -11.629 20.150 -8.392 1.00 90.19 185 THR A N 1
ATOM 1401 C CA . THR A 1 185 ? -12.192 21.328 -9.083 1.00 90.19 185 THR A CA 1
ATOM 1402 C C . THR A 1 185 ? -13.579 21.083 -9.676 1.00 90.19 185 THR A C 1
ATOM 1404 O O . THR A 1 185 ? -14.284 22.047 -9.969 1.00 90.19 185 THR A O 1
ATOM 1407 N N . ARG A 1 186 ? -13.983 19.821 -9.849 1.00 90.81 186 ARG A N 1
ATOM 1408 C CA . ARG A 1 186 ? -15.320 19.411 -10.303 1.00 90.81 186 ARG A CA 1
ATOM 1409 C C . ARG A 1 186 ? -16.266 19.059 -9.150 1.00 90.81 186 ARG A C 1
ATOM 1411 O O . ARG A 1 186 ? -17.370 18.601 -9.427 1.00 90.81 186 ARG A O 1
ATOM 1418 N N . SER A 1 187 ? -15.854 19.277 -7.896 1.00 87.44 187 SER A N 1
ATOM 1419 C CA . SER A 1 187 ? -16.608 18.893 -6.691 1.00 87.44 187 SER A CA 1
ATOM 1420 C C . SER A 1 187 ? -16.933 17.393 -6.627 1.00 87.44 187 SER A C 1
ATOM 1422 O O . SER A 1 187 ? -18.004 16.999 -6.175 1.00 87.44 187 SER A O 1
ATOM 1424 N N . ALA A 1 188 ? -16.004 16.567 -7.113 1.00 84.94 188 ALA A N 1
ATOM 1425 C CA . ALA A 1 188 ? -16.063 15.108 -7.091 1.00 84.94 188 ALA A CA 1
ATOM 1426 C C . ALA A 1 188 ? -15.115 14.573 -5.998 1.00 84.94 188 ALA A C 1
ATOM 1428 O O . ALA A 1 188 ? -14.057 14.009 -6.288 1.00 84.94 188 ALA A O 1
ATOM 1429 N N . ASP A 1 189 ? -15.434 14.865 -4.730 1.00 79.50 189 ASP A N 1
ATOM 1430 C CA . ASP A 1 189 ? -14.573 14.546 -3.579 1.00 79.50 189 ASP A CA 1
ATOM 1431 C C . ASP A 1 189 ? -14.423 13.031 -3.360 1.00 79.50 189 ASP A C 1
ATOM 1433 O O . ASP A 1 189 ? -13.322 12.555 -3.091 1.00 79.50 189 ASP A O 1
ATOM 1437 N N . ALA A 1 190 ? -15.497 12.258 -3.552 1.00 74.44 190 ALA A N 1
ATOM 1438 C CA . ALA A 1 190 ? -15.467 10.801 -3.399 1.00 74.44 190 ALA A CA 1
ATOM 1439 C C . ALA A 1 190 ? -14.573 10.127 -4.455 1.00 74.44 190 ALA A C 1
ATOM 1441 O O . ALA A 1 190 ? -13.857 9.171 -4.168 1.00 74.44 190 ALA A O 1
ATOM 1442 N N . GLU A 1 191 ? -14.571 10.646 -5.680 1.00 78.62 191 GLU A N 1
ATOM 1443 C CA . GLU A 1 191 ? -13.705 10.186 -6.761 1.00 78.62 191 GLU A CA 1
ATOM 1444 C C . GLU A 1 191 ? -12.251 10.627 -6.552 1.00 78.62 191 GLU A C 1
ATOM 1446 O O . GLU A 1 191 ? -11.326 9.926 -6.962 1.00 78.62 191 GLU A O 1
ATOM 1451 N N . ALA A 1 192 ? -12.021 11.770 -5.897 1.00 81.56 192 ALA A N 1
ATOM 1452 C CA . ALA A 1 192 ? -10.678 12.221 -5.543 1.00 81.56 192 ALA A CA 1
ATOM 1453 C C . ALA A 1 192 ? -9.996 11.280 -4.531 1.00 81.56 192 ALA A C 1
ATOM 1455 O O . ALA A 1 192 ? -8.785 11.063 -4.631 1.00 81.56 192 ALA A O 1
ATOM 1456 N N . ASP A 1 193 ? -10.765 10.680 -3.617 1.00 78.75 193 ASP A N 1
ATOM 1457 C CA . ASP A 1 193 ? -10.266 9.715 -2.629 1.00 78.75 193 ASP A CA 1
ATOM 1458 C C . ASP A 1 193 ? -9.698 8.436 -3.270 1.00 78.75 193 ASP A C 1
ATOM 1460 O O . ASP A 1 193 ? -8.801 7.814 -2.696 1.00 78.75 193 ASP A O 1
ATOM 1464 N N . ILE A 1 194 ? -10.141 8.065 -4.479 1.00 82.50 194 ILE A N 1
ATOM 1465 C CA . ILE A 1 194 ? -9.574 6.934 -5.239 1.00 82.50 194 ILE A CA 1
ATOM 1466 C C . ILE A 1 194 ? -8.092 7.197 -5.537 1.00 82.50 194 ILE A C 1
ATOM 1468 O O . ILE A 1 194 ? -7.228 6.355 -5.291 1.00 82.50 194 ILE A O 1
ATOM 1472 N N . PHE A 1 195 ? -7.765 8.408 -5.995 1.00 86.25 195 PHE A N 1
ATOM 1473 C CA . PHE A 1 195 ? -6.388 8.767 -6.339 1.00 86.25 195 PHE A CA 1
ATOM 1474 C C . PHE A 1 195 ? -5.471 8.849 -5.124 1.00 86.25 195 PHE A C 1
ATOM 1476 O O . PHE A 1 195 ? -4.270 8.620 -5.252 1.00 86.25 195 PHE A O 1
ATOM 1483 N N . ASP A 1 196 ? -6.015 9.130 -3.943 1.00 82.06 196 ASP A N 1
ATOM 1484 C CA . ASP A 1 196 ? -5.232 9.092 -2.713 1.00 82.06 196 ASP A CA 1
ATOM 1485 C C . ASP A 1 196 ? -4.740 7.682 -2.384 1.00 82.06 196 ASP A C 1
ATOM 1487 O O . ASP A 1 196 ? -3.640 7.519 -1.861 1.00 82.06 196 ASP A O 1
ATOM 1491 N N . VAL A 1 197 ? -5.543 6.665 -2.688 1.00 82.56 197 VAL A N 1
ATOM 1492 C CA . VAL A 1 197 ? -5.151 5.262 -2.520 1.00 82.56 197 VAL A CA 1
ATOM 1493 C C . VAL A 1 197 ? -4.058 4.911 -3.518 1.00 82.56 197 VAL A C 1
ATOM 1495 O O . VAL A 1 197 ? -3.068 4.293 -3.143 1.00 82.56 197 VAL A O 1
ATOM 1498 N N . HIS A 1 198 ? -4.206 5.341 -4.772 1.00 88.75 198 HIS A N 1
ATOM 1499 C CA . HIS A 1 198 ? -3.205 5.085 -5.807 1.00 88.75 198 HIS A CA 1
ATOM 1500 C C . HIS A 1 198 ? -1.848 5.707 -5.456 1.00 88.75 198 HIS A C 1
ATOM 1502 O O . HIS A 1 198 ? -0.811 5.063 -5.603 1.00 88.75 198 HIS A O 1
ATOM 1508 N N . LEU A 1 199 ? -1.855 6.938 -4.938 1.00 89.88 199 LEU A N 1
ATOM 1509 C CA . LEU A 1 199 ? -0.648 7.598 -4.438 1.00 89.88 199 LEU A CA 1
ATOM 1510 C C . LEU A 1 199 ? -0.030 6.834 -3.259 1.00 89.88 199 LEU A C 1
ATOM 1512 O O . LEU A 1 199 ? 1.186 6.679 -3.205 1.00 89.88 199 LEU A O 1
ATOM 1516 N N . GLU A 1 200 ? -0.858 6.310 -2.355 1.00 88.00 200 GLU A N 1
ATOM 1517 C CA . GLU A 1 200 ? -0.388 5.534 -1.207 1.00 88.00 200 GLU A CA 1
ATOM 1518 C C . GLU A 1 200 ? 0.247 4.196 -1.618 1.00 88.00 200 GLU A C 1
ATOM 1520 O O . GLU A 1 200 ? 1.241 3.788 -1.022 1.00 88.00 200 GLU A O 1
ATOM 1525 N N . ILE A 1 201 ? -0.279 3.543 -2.660 1.00 89.00 201 ILE A N 1
ATOM 1526 C CA . ILE A 1 201 ? 0.305 2.323 -3.240 1.00 89.00 201 ILE A CA 1
ATOM 1527 C C . ILE A 1 201 ? 1.675 2.624 -3.862 1.00 89.00 201 ILE A C 1
ATOM 1529 O O . ILE A 1 201 ? 2.615 1.865 -3.636 1.00 89.00 201 ILE A O 1
ATOM 1533 N N . LEU A 1 202 ? 1.819 3.733 -4.600 1.00 91.56 202 LEU A N 1
ATOM 1534 C CA . LEU A 1 202 ? 3.112 4.142 -5.172 1.00 91.56 202 LEU A CA 1
ATOM 1535 C C . LEU A 1 202 ? 4.180 4.411 -4.100 1.00 91.56 202 LEU A C 1
ATOM 1537 O O . LEU A 1 202 ? 5.364 4.195 -4.351 1.00 91.56 202 LEU A O 1
ATOM 1541 N N . ASP A 1 203 ? 3.756 4.861 -2.918 1.00 90.44 203 ASP A N 1
ATOM 1542 C CA . ASP A 1 203 ? 4.611 5.150 -1.763 1.00 90.44 203 ASP A CA 1
ATOM 1543 C C . ASP A 1 203 ? 4.705 3.997 -0.758 1.00 90.44 203 ASP A C 1
ATOM 1545 O O . ASP A 1 203 ? 5.142 4.204 0.381 1.00 90.44 203 ASP A O 1
ATOM 1549 N N . ASP A 1 204 ? 4.253 2.798 -1.120 1.00 93.12 204 ASP A N 1
ATOM 1550 C CA . ASP A 1 204 ? 4.275 1.656 -0.219 1.00 93.12 204 ASP A CA 1
ATOM 1551 C C . ASP A 1 204 ? 5.715 1.114 -0.082 1.00 93.12 204 ASP A C 1
ATOM 1553 O O . ASP A 1 204 ? 6.284 0.607 -1.053 1.00 93.12 204 ASP A O 1
ATOM 1557 N N . PRO A 1 205 ? 6.340 1.191 1.108 1.00 93.12 205 PRO A N 1
ATOM 1558 C CA . PRO A 1 205 ? 7.735 0.794 1.287 1.00 93.12 205 PRO A CA 1
ATOM 1559 C C . PRO A 1 205 ? 7.963 -0.703 1.050 1.00 93.12 205 PRO A C 1
ATOM 1561 O O . PRO A 1 205 ? 8.996 -1.074 0.504 1.00 93.12 205 PRO A O 1
ATOM 1564 N N . ASP A 1 206 ? 7.004 -1.570 1.392 1.00 93.56 206 ASP A N 1
ATOM 1565 C CA . ASP A 1 206 ? 7.153 -3.019 1.204 1.00 93.56 206 ASP A CA 1
ATOM 1566 C C . ASP A 1 206 ? 7.003 -3.413 -0.277 1.00 93.56 206 ASP A C 1
ATOM 1568 O O . ASP A 1 206 ? 7.552 -4.435 -0.717 1.00 93.56 206 ASP A O 1
ATOM 1572 N N . LEU A 1 207 ? 6.237 -2.639 -1.054 1.00 93.50 207 LEU A N 1
ATOM 1573 C CA . LEU A 1 207 ? 6.205 -2.740 -2.511 1.00 93.50 207 LEU A CA 1
ATOM 1574 C C . LEU A 1 207 ? 7.560 -2.329 -3.091 1.00 93.50 207 LEU A C 1
ATOM 1576 O O . LEU A 1 207 ? 8.177 -3.127 -3.799 1.00 93.50 207 LEU A O 1
ATOM 1580 N N . LEU A 1 208 ? 8.039 -1.128 -2.756 1.00 95.12 208 LEU A N 1
ATOM 1581 C CA . LEU A 1 208 ? 9.293 -0.580 -3.279 1.00 95.12 208 LEU A CA 1
ATOM 1582 C C . LEU A 1 208 ? 10.494 -1.465 -2.933 1.00 95.12 208 LEU A C 1
ATOM 1584 O O . LEU A 1 208 ? 11.268 -1.810 -3.826 1.00 95.12 208 LEU A O 1
ATOM 1588 N N . ASP A 1 209 ? 10.607 -1.929 -1.690 1.00 95.25 209 ASP A N 1
ATOM 1589 C CA . ASP A 1 209 ? 11.666 -2.851 -1.268 1.00 95.25 209 ASP A CA 1
ATOM 1590 C C . ASP A 1 209 ? 11.618 -4.172 -2.050 1.00 95.25 209 ASP A C 1
ATOM 1592 O O . ASP A 1 209 ? 12.658 -4.714 -2.448 1.00 95.25 209 ASP A O 1
ATOM 1596 N N . GLY A 1 210 ? 10.414 -4.683 -2.332 1.00 95.56 210 GLY A N 1
ATOM 1597 C CA . GLY A 1 210 ? 10.217 -5.874 -3.159 1.00 95.56 210 GLY A CA 1
ATOM 1598 C C . GLY A 1 210 ? 10.720 -5.685 -4.592 1.00 95.56 210 GLY A C 1
ATOM 1599 O O . GLY A 1 210 ? 11.409 -6.556 -5.132 1.00 95.56 210 GLY A O 1
ATOM 1600 N N . VAL A 1 211 ? 10.435 -4.526 -5.189 1.00 96.38 211 VAL A N 1
ATOM 1601 C CA . VAL A 1 211 ? 10.893 -4.164 -6.539 1.00 96.38 211 VAL A CA 1
ATOM 1602 C C . VAL A 1 211 ? 12.412 -3.986 -6.563 1.00 96.38 211 VAL A C 1
ATOM 1604 O O . VAL A 1 211 ? 13.089 -4.574 -7.408 1.00 96.38 211 VAL A O 1
ATOM 1607 N N . LEU A 1 212 ? 12.977 -3.249 -5.604 1.00 96.12 212 LEU A N 1
ATOM 1608 C CA . LEU A 1 212 ? 14.422 -3.022 -5.496 1.00 96.12 212 LEU A CA 1
ATOM 1609 C C . LEU A 1 212 ? 15.192 -4.334 -5.303 1.00 96.12 212 LEU A C 1
ATOM 1611 O O . LEU A 1 212 ? 16.230 -4.543 -5.933 1.00 96.12 212 LEU A O 1
ATOM 1615 N N . THR A 1 213 ? 14.665 -5.257 -4.498 1.00 96.62 213 THR A N 1
ATOM 1616 C CA . THR A 1 213 ? 15.252 -6.594 -4.306 1.00 96.62 213 THR A CA 1
ATOM 1617 C C . THR A 1 213 ? 15.334 -7.371 -5.623 1.00 96.62 213 THR A C 1
ATOM 1619 O O . THR A 1 213 ? 16.351 -8.009 -5.917 1.00 96.62 213 THR A O 1
ATOM 1622 N N . LYS A 1 214 ? 14.293 -7.289 -6.458 1.00 95.62 214 LYS A N 1
ATOM 1623 C CA . LYS A 1 214 ? 14.260 -7.929 -7.781 1.00 95.62 214 LYS A CA 1
ATOM 1624 C C . LYS A 1 214 ? 15.203 -7.266 -8.784 1.00 95.62 214 LYS A C 1
ATOM 1626 O O . LYS A 1 214 ? 15.910 -7.975 -9.498 1.00 95.62 214 LYS A O 1
ATOM 1631 N N . ILE A 1 215 ? 15.302 -5.936 -8.777 1.00 95.25 215 ILE A N 1
ATOM 1632 C CA . ILE A 1 215 ? 16.285 -5.198 -9.590 1.00 95.25 215 ILE A CA 1
ATOM 1633 C C . ILE A 1 215 ? 17.718 -5.595 -9.209 1.00 95.25 215 ILE A C 1
ATOM 1635 O O . ILE A 1 215 ? 18.557 -5.862 -10.073 1.00 95.25 215 ILE A O 1
ATOM 1639 N N . ASN A 1 216 ? 18.005 -5.708 -7.912 1.00 94.31 216 ASN A N 1
ATOM 1640 C CA . ASN A 1 216 ? 19.303 -6.181 -7.419 1.00 94.31 216 ASN A CA 1
ATOM 1641 C C . ASN A 1 216 ? 19.569 -7.650 -7.795 1.00 94.31 216 ASN A C 1
ATOM 1643 O O . ASN A 1 216 ? 20.720 -8.058 -7.932 1.00 94.31 216 ASN A O 1
ATOM 1647 N N . SER A 1 217 ? 18.509 -8.420 -8.048 1.00 94.12 217 SER A N 1
ATOM 1648 C CA . SER A 1 217 ? 18.556 -9.787 -8.585 1.00 94.12 217 SER A CA 1
ATOM 1649 C C . SER A 1 217 ? 18.590 -9.844 -10.122 1.00 94.12 217 SER A C 1
ATOM 1651 O O . SER A 1 217 ? 18.377 -10.909 -10.697 1.00 94.12 217 SER A O 1
ATOM 1653 N N . ARG A 1 218 ? 18.911 -8.724 -10.788 1.00 93.62 218 ARG A N 1
ATOM 1654 C CA . ARG A 1 218 ? 19.068 -8.571 -12.248 1.00 93.62 218 ARG A CA 1
ATOM 1655 C C . ARG A 1 218 ? 17.780 -8.618 -13.081 1.00 93.62 218 ARG A C 1
ATOM 1657 O O . ARG A 1 218 ? 17.854 -8.891 -14.276 1.00 93.62 218 ARG A O 1
ATOM 1664 N N . GLN A 1 219 ? 16.623 -8.325 -12.491 1.00 93.44 219 GLN A N 1
ATOM 1665 C CA . GLN A 1 219 ? 15.400 -8.065 -13.264 1.00 93.44 219 GLN A CA 1
ATOM 1666 C C . GLN A 1 219 ? 15.352 -6.610 -13.746 1.00 93.44 219 GLN A C 1
ATOM 1668 O O . GLN A 1 219 ? 15.842 -5.712 -13.058 1.00 93.44 219 GLN A O 1
ATOM 1673 N N . SER A 1 220 ? 14.757 -6.365 -14.920 1.00 94.38 220 SER A N 1
ATOM 1674 C CA . SER A 1 220 ? 14.492 -4.995 -15.387 1.00 94.38 220 SER A CA 1
ATOM 1675 C C . SER A 1 220 ? 13.493 -4.297 -14.460 1.00 94.38 220 SER A C 1
ATOM 1677 O O . SER A 1 220 ? 12.672 -4.960 -13.820 1.00 94.38 220 SER A O 1
ATOM 1679 N N . ALA A 1 221 ? 13.523 -2.962 -14.395 1.00 93.75 221 ALA A N 1
ATOM 1680 C CA . ALA A 1 221 ? 12.601 -2.206 -13.546 1.00 93.75 221 ALA A CA 1
ATOM 1681 C C . ALA A 1 221 ? 11.128 -2.527 -13.857 1.00 93.75 221 ALA A C 1
ATOM 1683 O O . ALA A 1 221 ? 10.338 -2.742 -12.942 1.00 93.75 221 ALA A O 1
ATOM 1684 N N . ALA A 1 222 ? 10.782 -2.631 -15.144 1.00 92.62 222 ALA A N 1
ATOM 1685 C CA . ALA A 1 222 ? 9.426 -2.934 -15.595 1.00 92.62 222 ALA A CA 1
ATOM 1686 C C . ALA A 1 222 ? 8.951 -4.325 -15.137 1.00 92.62 222 ALA A C 1
ATOM 1688 O O . ALA A 1 222 ? 7.862 -4.458 -14.581 1.00 92.62 222 ALA A O 1
ATOM 1689 N N . GLN A 1 223 ? 9.782 -5.359 -15.296 1.00 92.31 223 GLN A N 1
ATOM 1690 C CA . GLN A 1 223 ? 9.432 -6.714 -14.865 1.00 92.31 223 GLN A CA 1
ATOM 1691 C C . GLN A 1 223 ? 9.395 -6.838 -13.337 1.00 92.31 223 GLN A C 1
ATOM 1693 O O . GLN A 1 223 ? 8.508 -7.491 -12.776 1.00 92.31 223 GLN A O 1
ATOM 1698 N N . ALA A 1 224 ? 10.352 -6.213 -12.648 1.00 94.56 224 ALA A N 1
ATOM 1699 C CA . ALA A 1 224 ? 10.398 -6.184 -11.193 1.00 94.56 224 ALA A CA 1
ATOM 1700 C C . ALA A 1 224 ? 9.136 -5.527 -10.619 1.00 94.56 224 ALA A C 1
ATOM 1702 O O . ALA A 1 224 ? 8.560 -6.052 -9.665 1.00 94.56 224 ALA A O 1
ATOM 1703 N N . TRP A 1 225 ? 8.682 -4.428 -11.224 1.00 94.50 225 TRP A N 1
ATOM 1704 C CA . TRP A 1 225 ? 7.446 -3.742 -10.865 1.00 94.50 225 TRP A CA 1
ATOM 1705 C C . TRP A 1 225 ? 6.218 -4.628 -11.096 1.00 94.50 225 TRP A C 1
ATOM 1707 O O . TRP A 1 225 ? 5.571 -5.017 -10.121 1.00 94.50 225 TRP A O 1
ATOM 1717 N N . GLN A 1 226 ? 5.976 -5.060 -12.341 1.00 92.06 226 GLN A N 1
ATOM 1718 C CA . GLN A 1 226 ? 4.810 -5.877 -12.709 1.00 92.06 226 GLN A CA 1
ATOM 1719 C C . GLN A 1 226 ? 4.707 -7.139 -11.848 1.00 92.06 226 GLN A C 1
ATOM 1721 O O . GLN A 1 226 ? 3.697 -7.386 -11.196 1.00 92.06 226 GLN A O 1
ATOM 1726 N N . SER A 1 227 ? 5.788 -7.916 -11.761 1.00 92.69 227 SER A N 1
ATOM 1727 C CA . SER A 1 227 ? 5.769 -9.167 -11.000 1.00 92.69 227 SER A CA 1
ATOM 1728 C C . SER A 1 227 ? 5.595 -8.951 -9.491 1.00 92.69 227 SER A C 1
ATOM 1730 O O . SER A 1 227 ? 5.237 -9.888 -8.773 1.00 92.69 227 SER A O 1
ATOM 1732 N N . THR A 1 228 ? 5.921 -7.766 -8.959 1.00 94.38 228 THR A N 1
ATOM 1733 C CA . THR A 1 228 ? 5.678 -7.444 -7.542 1.00 94.38 228 THR A CA 1
ATOM 1734 C C . THR A 1 228 ? 4.237 -7.022 -7.336 1.00 94.38 228 THR A C 1
ATOM 1736 O O . THR A 1 228 ? 3.610 -7.538 -6.412 1.00 94.38 228 THR A O 1
ATOM 1739 N N . ILE A 1 229 ? 3.690 -6.185 -8.219 1.00 91.81 229 ILE A N 1
ATOM 1740 C CA . ILE A 1 229 ? 2.268 -5.837 -8.217 1.00 91.81 229 ILE A CA 1
ATOM 1741 C C . ILE A 1 229 ? 1.413 -7.098 -8.307 1.00 91.81 229 ILE A C 1
ATOM 1743 O O . ILE A 1 229 ? 0.588 -7.315 -7.428 1.00 91.81 229 ILE A O 1
ATOM 1747 N N . ASP A 1 230 ? 1.677 -7.989 -9.264 1.00 90.88 230 ASP A N 1
ATOM 1748 C CA . ASP A 1 230 ? 0.926 -9.240 -9.429 1.00 90.88 230 ASP A CA 1
ATOM 1749 C C . ASP A 1 230 ? 0.938 -10.099 -8.160 1.00 90.88 230 ASP A C 1
ATOM 1751 O O . ASP A 1 230 ? -0.068 -10.704 -7.781 1.00 90.88 230 ASP A O 1
ATOM 1755 N N . ALA A 1 231 ? 2.090 -10.177 -7.489 1.00 90.81 231 ALA A N 1
ATOM 1756 C CA . ALA A 1 231 ? 2.216 -10.923 -6.245 1.00 90.81 231 ALA A CA 1
ATOM 1757 C C . ALA A 1 231 ? 1.397 -10.277 -5.117 1.00 90.81 231 ALA A C 1
ATOM 1759 O O . ALA A 1 231 ? 0.716 -10.986 -4.377 1.00 90.81 231 ALA A O 1
ATOM 1760 N N . ARG A 1 232 ? 1.425 -8.945 -4.993 1.00 89.25 232 ARG A N 1
ATOM 1761 C CA . ARG A 1 232 ? 0.662 -8.205 -3.976 1.00 89.25 232 ARG A CA 1
ATOM 1762 C C . ARG A 1 232 ? -0.841 -8.224 -4.258 1.00 89.25 232 ARG A C 1
ATOM 1764 O O . ARG A 1 232 ? -1.612 -8.478 -3.338 1.00 89.25 232 ARG A O 1
ATOM 1771 N N . ALA A 1 233 ? -1.252 -8.054 -5.510 1.00 87.69 233 ALA A N 1
ATOM 1772 C CA . ALA A 1 233 ? -2.646 -8.125 -5.935 1.00 87.69 233 ALA A CA 1
ATOM 1773 C C . ALA A 1 233 ? -3.253 -9.497 -5.621 1.00 87.69 233 ALA A C 1
ATOM 1775 O O . ALA A 1 233 ? -4.354 -9.563 -5.083 1.00 87.69 233 ALA A O 1
ATOM 1776 N N . LYS A 1 234 ? -2.506 -10.592 -5.831 1.00 87.62 234 LYS A N 1
ATOM 1777 C CA . LYS A 1 234 ? -2.927 -11.945 -5.421 1.00 87.62 234 LYS A CA 1
ATOM 1778 C C . LYS A 1 234 ? -3.129 -12.084 -3.912 1.00 87.62 234 LYS A C 1
ATOM 1780 O O . LYS A 1 234 ? -4.067 -12.758 -3.497 1.00 87.62 234 LYS A O 1
ATOM 1785 N N . LEU A 1 235 ? -2.275 -11.461 -3.096 1.00 85.81 235 LEU A N 1
ATOM 1786 C CA . LEU A 1 235 ? -2.439 -11.474 -1.638 1.00 85.81 235 LEU A CA 1
ATOM 1787 C C . LEU A 1 235 ? -3.704 -10.724 -1.209 1.00 85.81 235 LEU A C 1
ATOM 1789 O O . LEU A 1 235 ? -4.433 -11.217 -0.356 1.00 85.81 235 LEU A O 1
ATOM 1793 N N . VAL A 1 236 ? -3.976 -9.567 -1.819 1.00 83.25 236 VAL A N 1
ATOM 1794 C CA . VAL A 1 236 ? -5.177 -8.763 -1.537 1.00 83.25 236 VAL A CA 1
ATOM 1795 C C . VAL A 1 236 ? -6.446 -9.461 -2.039 1.00 83.25 236 VAL A C 1
ATOM 1797 O O . VAL A 1 236 ? -7.444 -9.500 -1.329 1.00 83.25 236 VAL A O 1
ATOM 1800 N N . ALA A 1 237 ? -6.403 -10.074 -3.223 1.00 82.25 237 ALA A N 1
ATOM 1801 C CA . ALA A 1 237 ? -7.521 -10.829 -3.793 1.00 82.25 237 ALA A CA 1
ATOM 1802 C C . ALA A 1 237 ? -7.873 -12.092 -2.988 1.00 82.25 237 ALA A C 1
ATOM 1804 O O . ALA A 1 237 ? -9.000 -12.571 -3.065 1.00 82.25 237 ALA A O 1
ATOM 1805 N N . GLY A 1 238 ? -6.911 -12.641 -2.239 1.00 80.75 238 GLY A N 1
ATOM 1806 C CA . GLY A 1 238 ? -7.106 -13.797 -1.364 1.00 80.75 238 GLY A CA 1
ATOM 1807 C C . GLY A 1 238 ? -7.670 -13.465 0.020 1.00 80.75 238 GLY A C 1
ATOM 1808 O O . GLY A 1 238 ? -7.759 -14.370 0.846 1.00 80.75 238 GLY A O 1
ATOM 1809 N N . LEU A 1 239 ? -7.996 -12.199 0.304 1.00 77.75 239 LEU A N 1
ATOM 1810 C CA . LEU A 1 239 ? -8.639 -11.803 1.558 1.00 77.75 239 LEU A CA 1
ATOM 1811 C C . LEU A 1 239 ? -10.123 -12.193 1.551 1.00 77.75 239 LEU A C 1
ATOM 1813 O O . LEU A 1 239 ? -10.795 -12.089 0.528 1.00 77.75 239 LEU A O 1
ATOM 1817 N N . ASP A 1 240 ? -10.637 -12.602 2.712 1.00 65.88 240 ASP A N 1
ATOM 1818 C CA . ASP A 1 240 ? -12.028 -13.053 2.866 1.00 65.88 240 ASP A CA 1
ATOM 1819 C C . ASP A 1 240 ? -13.058 -11.913 2.726 1.00 65.88 240 ASP A C 1
ATOM 1821 O O . ASP A 1 240 ? -14.238 -12.170 2.491 1.00 65.88 240 ASP A O 1
ATOM 1825 N N . ASP A 1 241 ? -12.623 -10.654 2.842 1.00 68.19 241 ASP A N 1
ATOM 1826 C CA . ASP A 1 241 ? -13.470 -9.470 2.682 1.00 68.19 241 ASP A CA 1
ATOM 1827 C C . ASP A 1 241 ? -13.654 -9.122 1.185 1.00 68.19 241 ASP A C 1
ATOM 1829 O O . ASP A 1 241 ? -12.693 -8.701 0.527 1.00 68.19 241 ASP A O 1
ATOM 1833 N N . PRO A 1 242 ? -14.883 -9.219 0.632 1.00 63.12 242 PRO A N 1
ATOM 1834 C CA . PRO A 1 242 ? -15.159 -8.917 -0.773 1.00 63.12 242 PRO A CA 1
ATOM 1835 C C . PRO A 1 242 ? -14.828 -7.477 -1.180 1.00 63.12 242 PRO A C 1
ATOM 1837 O O . PRO A 1 242 ? -14.474 -7.234 -2.335 1.00 63.12 242 PRO A O 1
ATOM 1840 N N . LEU A 1 243 ? -14.942 -6.518 -0.255 1.00 65.56 243 LEU A N 1
ATOM 1841 C CA . LEU A 1 243 ? -14.618 -5.119 -0.520 1.00 65.56 243 LEU A CA 1
ATOM 1842 C C . LEU A 1 243 ? -13.105 -4.934 -0.654 1.00 65.56 243 LEU A C 1
ATOM 1844 O O . LEU A 1 243 ? -12.665 -4.176 -1.511 1.00 65.56 243 LEU A O 1
ATOM 1848 N N . LEU A 1 244 ? -12.308 -5.644 0.148 1.00 66.44 244 LEU A N 1
ATOM 1849 C CA . LEU A 1 244 ? -10.846 -5.629 0.045 1.00 66.44 244 LEU A CA 1
ATOM 1850 C C . LEU A 1 244 ? -10.354 -6.396 -1.176 1.00 66.44 244 LEU A C 1
ATOM 1852 O O . LEU A 1 244 ? -9.464 -5.909 -1.869 1.00 66.44 244 LEU A O 1
ATOM 1856 N N . ALA A 1 245 ? -10.959 -7.546 -1.476 1.00 64.44 245 ALA A N 1
ATOM 1857 C CA . ALA A 1 245 ? -10.635 -8.321 -2.666 1.00 64.44 245 ALA A CA 1
ATOM 1858 C C . ALA A 1 245 ? -10.866 -7.503 -3.948 1.00 64.44 245 ALA A C 1
ATOM 1860 O O . ALA A 1 245 ? -10.055 -7.570 -4.875 1.00 64.44 245 ALA A O 1
ATOM 1861 N N . ALA A 1 246 ? -11.904 -6.657 -3.979 1.00 63.66 246 ALA A N 1
ATOM 1862 C CA . ALA A 1 246 ? -12.147 -5.726 -5.082 1.00 63.66 246 ALA A CA 1
ATOM 1863 C C . ALA A 1 246 ? -11.011 -4.699 -5.273 1.00 63.66 246 ALA A C 1
ATOM 1865 O O . ALA A 1 246 ? -10.742 -4.307 -6.405 1.00 63.66 246 ALA A O 1
ATOM 1866 N N . ARG A 1 247 ? -10.277 -4.336 -4.210 1.00 71.38 247 ARG A N 1
ATOM 1867 C CA . ARG A 1 247 ? -9.121 -3.414 -4.281 1.00 71.38 247 ARG A CA 1
ATOM 1868 C C . ARG A 1 247 ? -7.869 -4.039 -4.888 1.00 71.38 247 ARG A C 1
ATOM 1870 O O . ARG A 1 247 ? -6.889 -3.339 -5.115 1.00 71.38 247 ARG A O 1
ATOM 1877 N N . SER A 1 248 ? -7.868 -5.343 -5.171 1.00 74.94 248 SER A N 1
ATOM 1878 C CA . SER A 1 248 ? -6.806 -5.936 -5.994 1.00 74.94 248 SER A CA 1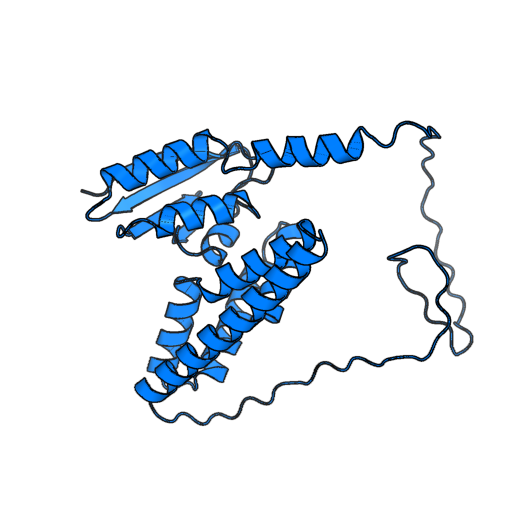
ATOM 1879 C C . SER A 1 248 ? -6.751 -5.306 -7.391 1.00 74.94 248 SER A C 1
ATOM 1881 O O . SER A 1 248 ? -5.665 -5.195 -7.956 1.00 74.94 248 SER A O 1
ATOM 1883 N N . ALA A 1 249 ? -7.891 -4.828 -7.908 1.00 74.56 249 ALA A N 1
ATOM 1884 C CA . ALA A 1 249 ? -7.947 -4.056 -9.144 1.00 74.56 249 ALA A CA 1
ATOM 1885 C C . ALA A 1 249 ? -7.186 -2.725 -9.016 1.00 74.56 249 ALA A C 1
ATOM 1887 O O . ALA A 1 249 ? -6.392 -2.422 -9.897 1.00 74.56 249 ALA A O 1
ATOM 1888 N N . ASP A 1 250 ? -7.312 -2.012 -7.887 1.00 79.19 250 ASP A N 1
ATOM 1889 C CA . ASP A 1 250 ? -6.581 -0.757 -7.632 1.00 79.19 250 ASP A CA 1
ATOM 1890 C C . ASP A 1 250 ? -5.054 -0.956 -7.736 1.00 79.19 250 ASP A C 1
ATOM 1892 O O . ASP A 1 250 ? -4.331 -0.094 -8.230 1.00 79.19 250 ASP A O 1
ATOM 1896 N N . LEU A 1 251 ? -4.540 -2.112 -7.290 1.00 81.50 251 LEU A N 1
ATOM 1897 C CA . LEU A 1 251 ? -3.114 -2.441 -7.415 1.00 81.50 251 LEU A CA 1
ATOM 1898 C C . LEU A 1 251 ? -2.701 -2.631 -8.879 1.00 81.50 251 LEU A C 1
ATOM 1900 O O . LEU A 1 251 ? -1.611 -2.208 -9.252 1.00 81.50 251 LEU A O 1
ATOM 1904 N N . HIS A 1 252 ? -3.555 -3.247 -9.698 1.00 83.12 252 HIS A N 1
ATOM 1905 C CA . HIS A 1 252 ? -3.314 -3.399 -11.134 1.00 83.12 252 HIS A CA 1
ATOM 1906 C C . HIS A 1 252 ? -3.500 -2.092 -11.913 1.00 83.12 252 HIS A C 1
ATOM 1908 O O . HIS A 1 252 ? -2.845 -1.910 -12.929 1.00 83.12 252 HIS A O 1
ATOM 1914 N N . ASP A 1 253 ? -4.347 -1.178 -11.444 1.00 82.00 253 ASP A N 1
ATOM 1915 C CA . ASP A 1 253 ? -4.533 0.134 -12.073 1.00 82.00 253 ASP A CA 1
ATOM 1916 C C . ASP A 1 253 ? -3.318 1.055 -11.859 1.00 82.00 253 ASP A C 1
ATOM 1918 O O . ASP A 1 253 ? -3.040 1.930 -12.682 1.00 82.00 253 ASP A O 1
ATOM 1922 N N . VAL A 1 254 ? -2.590 0.865 -10.753 1.00 81.62 254 VAL A N 1
ATOM 1923 C CA . VAL A 1 254 ? -1.331 1.571 -10.448 1.00 81.62 254 VAL A CA 1
ATOM 1924 C C . VAL A 1 254 ? -0.107 0.874 -11.057 1.00 81.62 254 VAL A C 1
ATOM 1926 O O . VAL A 1 254 ? 0.903 1.534 -11.316 1.00 81.62 254 VAL A O 1
ATOM 1929 N N . GLY A 1 255 ? -0.182 -0.447 -11.228 1.00 74.62 255 GLY A N 1
ATOM 1930 C CA . GLY A 1 255 ? 0.911 -1.326 -11.645 1.00 74.62 255 GLY A CA 1
ATOM 1931 C C . GLY A 1 255 ? 1.207 -1.325 -13.132 1.00 74.62 255 GLY A C 1
ATOM 1932 O O . GLY A 1 255 ? 2.392 -1.119 -13.476 1.00 74.62 255 GLY A O 1
#

Radius of gyration: 22.66 Å; chains: 1; bounding box: 66×42×57 Å

pLDDT: mean 82.68, std 18.12, range [29.34, 98.19]

Secondary structure (DSSP, 8-state):
--EEEEEE---TT-SSHHHHHHHHHHHTT-SSEEEEEETTEEEETT-HHHHHTT---TT-EEEEEEESTTHHHHHHHHHHHHHTTTT-HHHHHHHHHHHTT-------------------PPPTT-------S-S---S------PPP---------HHHHHHHHHHHHHHHHHHHHHHHHHHHHTT-HHHHHHHHHHHHHHT-HHHHHHHHHHHHTT--HHHHHHHHHHHHHHHHHTSS-HHHHHTHHHHHHH-

Foldseek 3Di:
DKDKDKDFQQAQAFCDQQLLVLQLVLLVVDPWFKWKDFPPQIAGSNFSLRSLLRPGHHGGIIMIITGDDCNVVSVVSSVVCRVVNNPVVVVVVVVVVVVVVPPDDDDDDDDDDDDDDDDDDDDPPDDDDDDPDDDDDDDDDDDDDDDDDDDDFDQPALVVQVVVLVVVLVVLLVVLVVVLVVCVVVVNPVVSSLSVVLNSNSVRVVLVVQLSVVSVVRTHSVCSNVVSLVVSLVSQLPDPDPVSVVCSVSSVVSD